Protein AF-A0A8J5JWJ9-F1 (afdb_monomer_lite)

Organism: Homarus americanus (NCBI:txid6706)

Foldseek 3Di:
DDDDDDDDDDDDDDDDDDDDDDDDDDDDDDDDLPLDAPPQWDWDFPLQADPQAGHPPSPSVPCPPPPDDPDPDPASDHPDPRTGIGGYPPPDPPPDDDDDDDDDDDDDPQDQDDDPQWDFDAQLQADLQEGNPPPPRSPDSVPRHPDWRWHHPDDPDPITTIHRYPQDDAAQDAPDQWDFDAQQQAACVQEGNPPSPHHHPPVPFGWHADPPDRVDIGTTGDYDPDDPADPPRDDDDDPVQADPVRDGPDPPDDPPPPDDDD

Structure (mmCIF, N/CA/C/O backbone):
data_AF-A0A8J5JWJ9-F1
#
_entry.id   AF-A0A8J5JWJ9-F1
#
loop_
_atom_site.group_PDB
_atom_site.id
_atom_site.type_symbol
_atom_site.label_atom_id
_atom_site.label_alt_id
_atom_site.label_comp_id
_atom_site.label_asym_id
_atom_site.label_entity_id
_atom_site.label_seq_id
_atom_site.pdbx_PDB_ins_code
_atom_site.Cartn_x
_atom_site.Cartn_y
_atom_site.Cartn_z
_atom_site.occupancy
_atom_site.B_iso_or_equiv
_atom_site.auth_seq_id
_atom_site.auth_comp_id
_atom_site.auth_asym_id
_atom_site.auth_atom_id
_atom_site.pdbx_PDB_model_num
ATOM 1 N N . MET A 1 1 ? -21.946 -25.937 54.616 1.00 41.59 1 MET A N 1
ATOM 2 C CA . MET A 1 1 ? -20.500 -25.675 54.784 1.00 41.59 1 MET A CA 1
ATOM 3 C C . MET A 1 1 ? -19.782 -26.190 53.543 1.00 41.59 1 MET A C 1
ATOM 5 O O . MET A 1 1 ? -19.658 -27.395 53.385 1.00 41.59 1 MET A O 1
ATOM 9 N N . ARG A 1 2 ? -19.442 -25.306 52.596 1.00 42.88 2 ARG A N 1
ATOM 10 C CA . ARG A 1 2 ? -18.738 -25.665 51.354 1.00 42.88 2 ARG A CA 1
ATOM 11 C C . ARG A 1 2 ? -17.281 -25.235 51.490 1.00 42.88 2 ARG A C 1
ATOM 13 O O . ARG A 1 2 ? -16.994 -24.050 51.601 1.00 42.88 2 ARG A O 1
ATOM 20 N N . THR A 1 3 ? -16.388 -26.212 51.526 1.00 51.50 3 THR A N 1
ATOM 21 C CA . THR A 1 3 ? -14.934 -26.045 51.578 1.00 51.50 3 THR A CA 1
ATOM 22 C C . THR A 1 3 ? -14.412 -25.610 50.210 1.00 51.50 3 THR A C 1
ATOM 24 O O . THR A 1 3 ? -14.377 -26.413 49.277 1.00 51.50 3 THR A O 1
ATOM 27 N N . GLY A 1 4 ? -14.032 -24.337 50.086 1.00 53.91 4 GLY A N 1
ATOM 28 C CA . GLY A 1 4 ? -13.324 -23.804 48.922 1.00 53.91 4 GLY A CA 1
ATOM 29 C C . GLY A 1 4 ? -11.848 -24.196 48.966 1.00 53.91 4 GLY A C 1
ATOM 30 O O . GLY A 1 4 ? -11.168 -23.953 49.961 1.00 53.91 4 GLY A O 1
ATOM 31 N N . LYS A 1 5 ? -11.358 -24.828 47.897 1.00 59.84 5 LYS A N 1
ATOM 32 C CA . LYS A 1 5 ? -9.937 -25.140 47.712 1.00 59.84 5 LYS A CA 1
ATOM 33 C C . LYS A 1 5 ? -9.238 -23.910 47.135 1.00 59.84 5 LYS A C 1
ATOM 35 O O . LYS A 1 5 ? -9.566 -23.481 46.033 1.00 59.84 5 LYS A O 1
ATOM 40 N N . VAL A 1 6 ? -8.293 -23.359 47.889 1.00 59.41 6 VAL A N 1
ATOM 41 C CA . VAL A 1 6 ? -7.411 -22.268 47.457 1.00 59.41 6 VAL A CA 1
ATOM 42 C C . VAL A 1 6 ? -6.265 -22.877 46.653 1.00 59.41 6 VAL A C 1
ATOM 44 O O . VAL A 1 6 ? -5.524 -23.716 47.163 1.00 59.41 6 VAL A O 1
ATOM 47 N N . LEU A 1 7 ? -6.151 -22.488 45.385 1.00 61.72 7 LEU A N 1
ATOM 48 C CA . LEU A 1 7 ? -5.085 -22.917 44.484 1.00 61.72 7 LEU A CA 1
ATOM 49 C C . LEU A 1 7 ? -3.960 -21.872 44.532 1.00 61.72 7 LEU A C 1
ATOM 51 O O . LEU A 1 7 ? -4.154 -20.735 44.110 1.00 61.72 7 LEU A O 1
ATOM 55 N N . TYR A 1 8 ? -2.798 -22.248 45.065 1.00 58.31 8 TYR A N 1
ATOM 56 C CA . TYR A 1 8 ? -1.596 -21.413 45.055 1.00 58.31 8 TYR A CA 1
ATOM 57 C C . TYR A 1 8 ? -0.843 -21.611 43.738 1.00 58.31 8 TYR A C 1
ATOM 59 O O . TYR A 1 8 ? -0.386 -22.714 43.441 1.00 58.31 8 TYR A O 1
ATOM 67 N N . ILE A 1 9 ? -0.697 -20.540 42.959 1.00 62.31 9 ILE A N 1
ATOM 68 C CA . ILE A 1 9 ? 0.144 -20.521 41.760 1.00 62.31 9 ILE A CA 1
ATOM 69 C C . ILE A 1 9 ? 1.514 -19.981 42.173 1.00 62.31 9 ILE A C 1
ATOM 71 O O . ILE A 1 9 ? 1.651 -18.815 42.537 1.00 62.31 9 ILE A O 1
ATOM 75 N N . VAL A 1 10 ? 2.526 -20.847 42.144 1.00 63.66 10 VAL A N 1
ATOM 76 C CA . VAL A 1 10 ? 3.925 -20.476 42.379 1.00 63.66 10 VAL A CA 1
ATOM 77 C C . VAL A 1 10 ? 4.490 -19.925 41.073 1.00 63.66 10 VAL A C 1
ATOM 79 O O . VAL A 1 10 ? 4.705 -20.667 40.117 1.00 63.66 10 VAL A O 1
ATOM 82 N N . ALA A 1 11 ? 4.706 -18.612 41.022 1.00 65.56 11 ALA A N 1
ATOM 83 C CA . ALA A 1 11 ? 5.384 -17.960 39.911 1.00 65.56 11 ALA A CA 1
ATOM 84 C C . ALA A 1 11 ? 6.896 -18.222 40.004 1.00 65.56 11 ALA A C 1
ATOM 86 O O . ALA A 1 11 ? 7.561 -17.774 40.939 1.00 65.56 11 ALA A O 1
ATOM 87 N N . VAL A 1 12 ? 7.438 -18.958 39.035 1.00 62.88 12 VAL A N 1
ATOM 88 C CA . VAL A 1 12 ? 8.881 -19.174 38.888 1.00 62.88 12 VAL A CA 1
ATOM 89 C C . VAL A 1 12 ? 9.461 -17.985 38.127 1.00 62.88 12 VAL A C 1
ATOM 91 O O . VAL A 1 12 ? 9.228 -17.826 36.931 1.00 62.88 12 VAL A O 1
ATOM 94 N N . ILE A 1 13 ? 10.205 -17.133 38.829 1.00 59.31 13 ILE A N 1
ATOM 95 C CA . ILE A 1 13 ? 10.925 -16.004 38.237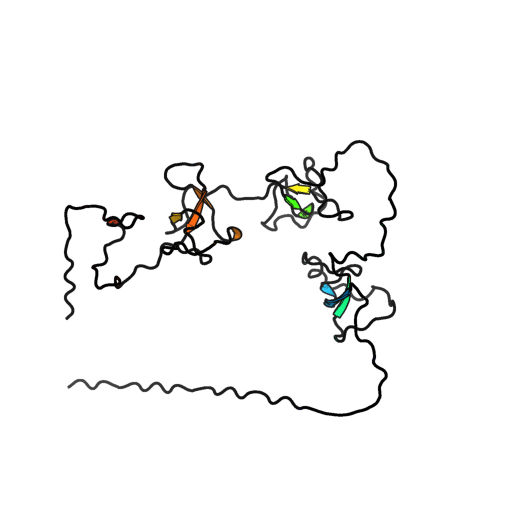 1.00 59.31 13 ILE A CA 1
ATOM 96 C C . ILE A 1 13 ? 12.266 -16.527 37.710 1.00 59.31 13 ILE A C 1
ATOM 98 O O . ILE A 1 13 ? 13.159 -16.864 38.486 1.00 59.31 13 ILE A O 1
ATOM 102 N N . ALA A 1 14 ? 12.407 -16.605 36.388 1.00 58.88 14 ALA A N 1
ATOM 103 C CA . ALA A 1 14 ? 13.680 -16.892 35.739 1.00 58.88 14 ALA A CA 1
ATOM 104 C C . ALA A 1 14 ? 14.550 -15.625 35.739 1.00 58.88 14 ALA A C 1
ATOM 106 O O . ALA A 1 14 ? 14.270 -14.662 35.027 1.00 58.88 14 ALA A O 1
ATOM 107 N N . VAL A 1 15 ? 15.603 -15.617 36.557 1.00 62.91 15 VAL A N 1
ATOM 108 C CA . VAL A 1 15 ? 16.593 -14.534 36.595 1.00 62.91 15 VAL A CA 1
ATOM 109 C C . VAL A 1 15 ? 17.630 -14.785 35.502 1.00 62.91 15 VAL A C 1
ATOM 111 O O . VAL A 1 15 ? 18.440 -15.705 35.597 1.00 62.91 15 VAL A O 1
ATOM 114 N N . VAL A 1 16 ? 17.603 -13.967 34.451 1.00 60.88 16 VAL A N 1
ATOM 115 C CA . VAL A 1 16 ? 18.627 -13.959 33.399 1.00 60.88 16 VAL A CA 1
ATOM 116 C C . VAL A 1 16 ? 19.833 -13.166 33.906 1.00 60.88 16 VAL A C 1
ATOM 118 O O . VAL A 1 16 ? 19.728 -11.967 34.157 1.00 60.88 16 VAL A O 1
ATOM 121 N N . MET A 1 17 ? 20.980 -13.828 34.076 1.00 53.12 17 MET A N 1
ATOM 122 C CA . MET A 1 17 ? 22.237 -13.158 34.424 1.00 53.12 17 MET A CA 1
ATOM 123 C C . MET A 1 17 ? 22.923 -12.579 33.171 1.00 53.12 17 MET A C 1
ATOM 125 O O . MET A 1 17 ? 22.993 -13.267 32.149 1.00 53.12 17 MET A O 1
ATOM 129 N N . PRO A 1 18 ? 23.473 -11.352 33.231 1.00 52.28 18 PRO A N 1
ATOM 130 C CA . PRO A 1 18 ? 24.231 -10.768 32.133 1.00 52.28 18 PRO A CA 1
ATOM 131 C C . PRO A 1 18 ? 25.620 -11.409 32.015 1.00 52.28 18 PRO A C 1
ATOM 133 O O . PRO A 1 18 ? 26.327 -11.636 32.998 1.00 52.28 18 PRO A O 1
ATOM 136 N N . ARG A 1 19 ? 26.010 -11.702 30.775 1.00 53.94 19 ARG A N 1
ATOM 137 C CA . ARG A 1 19 ? 27.286 -12.320 30.407 1.00 53.94 19 ARG A CA 1
ATOM 138 C C . ARG A 1 19 ? 28.399 -11.271 30.515 1.00 53.94 19 ARG A C 1
ATOM 140 O O . ARG A 1 19 ? 28.373 -10.275 29.799 1.00 53.94 19 ARG A O 1
ATOM 147 N N . ALA A 1 20 ? 29.354 -11.487 31.418 1.00 47.00 20 ALA A N 1
ATOM 148 C CA . ALA A 1 20 ? 30.519 -10.624 31.587 1.00 47.00 20 ALA A CA 1
ATOM 149 C C . ALA A 1 20 ? 31.465 -10.743 30.379 1.00 47.00 20 ALA A C 1
ATOM 151 O O . ALA A 1 20 ? 31.927 -11.835 30.043 1.00 47.00 20 ALA A O 1
ATOM 152 N N . SER A 1 21 ? 31.750 -9.612 29.734 1.00 50.81 21 SER A N 1
ATOM 153 C CA . SER A 1 21 ? 32.719 -9.508 28.642 1.00 50.81 21 SER A CA 1
ATOM 154 C C . SER A 1 21 ? 34.139 -9.483 29.202 1.00 50.81 21 SER A C 1
ATOM 156 O O . SER A 1 21 ? 34.508 -8.596 29.968 1.00 50.81 21 SER A O 1
ATOM 158 N N . HIS A 1 22 ? 34.936 -10.474 28.810 1.00 46.16 22 HIS A N 1
ATOM 159 C CA . HIS A 1 22 ? 36.338 -10.613 29.180 1.00 46.16 22 HIS A CA 1
ATOM 160 C C . HIS A 1 22 ? 37.184 -9.640 28.343 1.00 46.16 22 HIS A C 1
ATOM 162 O O . HIS A 1 22 ? 37.301 -9.794 27.129 1.00 46.16 22 HIS A O 1
ATOM 168 N N . GLN A 1 23 ? 37.773 -8.632 28.986 1.00 47.47 23 GLN A N 1
ATOM 169 C CA . GLN A 1 23 ? 38.763 -7.751 28.371 1.00 47.47 23 GLN A CA 1
ATOM 170 C C . GLN A 1 23 ? 40.128 -8.458 28.431 1.00 47.47 23 GLN A C 1
ATOM 172 O O . GLN A 1 23 ? 40.656 -8.693 29.516 1.00 47.47 23 GLN A O 1
ATOM 177 N N . GLN A 1 24 ? 40.692 -8.842 27.285 1.00 44.53 24 GLN A N 1
ATOM 178 C CA . GLN A 1 24 ? 42.087 -9.283 27.184 1.00 44.53 24 GLN A CA 1
ATOM 179 C C . GLN A 1 24 ? 42.902 -8.191 26.492 1.00 44.53 24 GLN A C 1
ATOM 181 O O . GLN A 1 24 ? 42.710 -7.896 25.316 1.00 44.53 24 GLN A O 1
ATOM 186 N N . GLN A 1 25 ? 43.805 -7.582 27.259 1.00 51.75 25 GLN A N 1
ATOM 187 C CA . GLN A 1 25 ? 44.879 -6.728 26.769 1.00 51.75 25 GLN A CA 1
ATOM 188 C C . GLN A 1 25 ? 46.082 -7.612 26.421 1.00 51.75 25 GLN A C 1
ATOM 190 O O . GLN A 1 25 ? 46.575 -8.356 27.266 1.00 51.75 25 GLN A O 1
ATOM 195 N N . GLY A 1 26 ? 46.559 -7.511 25.183 1.00 38.47 26 GLY A N 1
ATOM 196 C CA . GLY A 1 26 ? 47.799 -8.123 24.717 1.00 38.47 26 GLY A CA 1
ATOM 197 C C . GLY A 1 26 ? 48.383 -7.275 23.596 1.00 38.47 26 GLY A C 1
ATOM 198 O O . GLY A 1 26 ? 47.888 -7.301 22.474 1.00 38.47 26 GLY A O 1
ATOM 199 N N . ALA A 1 27 ? 49.402 -6.482 23.922 1.00 46.34 27 ALA A N 1
ATOM 200 C CA . ALA A 1 27 ? 50.142 -5.665 22.975 1.00 46.34 27 ALA A CA 1
ATOM 201 C C . ALA A 1 27 ? 51.192 -6.522 22.253 1.00 46.34 27 ALA A C 1
ATOM 203 O O . ALA A 1 27 ? 52.140 -7.000 22.873 1.00 46.34 27 ALA A O 1
ATOM 204 N N . VAL A 1 28 ? 51.039 -6.671 20.938 1.00 39.62 28 VAL A N 1
ATOM 205 C CA . VAL A 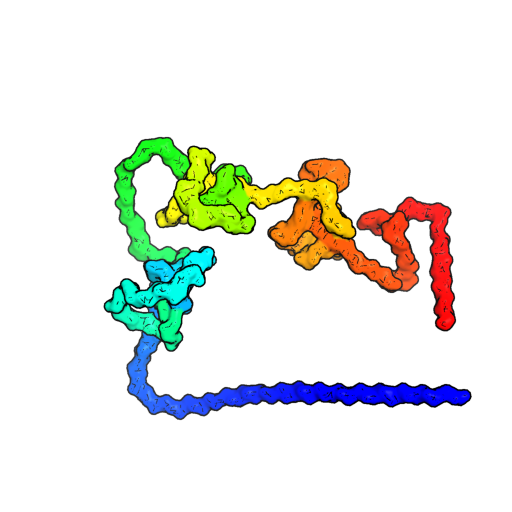1 28 ? 52.108 -7.064 20.014 1.00 39.62 28 VAL A CA 1
ATOM 206 C C . VAL A 1 28 ? 52.030 -6.103 18.834 1.00 39.62 28 VAL A C 1
ATOM 208 O O . VAL A 1 28 ? 50.974 -5.947 18.225 1.00 39.62 28 VAL A O 1
ATOM 211 N N . GLY A 1 29 ? 53.136 -5.412 18.556 1.00 49.06 29 GLY A N 1
ATOM 212 C CA . GLY A 1 29 ? 53.246 -4.464 17.454 1.00 49.06 29 GLY A CA 1
ATOM 213 C C . GLY A 1 29 ? 53.058 -5.162 16.111 1.00 49.06 29 GLY A C 1
ATOM 214 O O . GLY A 1 29 ? 53.958 -5.844 15.628 1.00 49.06 29 GLY A O 1
ATOM 215 N N . VAL A 1 30 ? 51.889 -4.958 15.512 1.00 38.44 30 VAL A N 1
ATOM 216 C CA . VAL A 1 30 ? 51.585 -5.256 14.114 1.00 38.44 30 VAL A CA 1
ATOM 217 C C . VAL A 1 30 ? 51.272 -3.911 13.466 1.00 38.44 30 VAL A C 1
ATOM 219 O O . VAL A 1 30 ? 50.463 -3.142 13.985 1.00 38.44 30 VAL A O 1
ATOM 222 N N . LEU A 1 31 ? 51.957 -3.598 12.365 1.00 43.91 31 LEU A N 1
ATOM 223 C CA . LEU A 1 31 ? 51.621 -2.473 11.488 1.00 43.91 31 LEU A CA 1
ATOM 224 C C . LEU A 1 31 ? 50.103 -2.474 11.226 1.00 43.91 31 LEU A C 1
ATOM 226 O O . LEU A 1 31 ? 49.564 -3.553 10.974 1.00 43.91 31 LEU A O 1
ATOM 230 N N . PRO A 1 32 ? 49.393 -1.330 11.289 1.00 43.66 32 PRO A N 1
ATOM 231 C CA . PRO A 1 32 ? 47.946 -1.324 11.128 1.00 43.66 32 PRO A CA 1
ATOM 232 C C . PRO A 1 32 ? 47.596 -1.835 9.729 1.00 43.66 32 PRO A C 1
ATOM 234 O O . PRO A 1 32 ? 47.763 -1.131 8.734 1.00 43.66 32 PRO A O 1
ATOM 237 N N . ALA A 1 33 ? 47.111 -3.074 9.653 1.00 46.12 33 ALA A N 1
ATOM 238 C CA . ALA A 1 33 ? 46.380 -3.549 8.497 1.00 46.12 33 ALA A CA 1
ATOM 239 C C . ALA A 1 33 ? 45.143 -2.652 8.394 1.00 46.12 33 ALA A C 1
ATOM 241 O O . ALA A 1 33 ? 44.234 -2.748 9.222 1.00 46.12 33 ALA A O 1
ATOM 242 N N . GLN A 1 34 ? 45.151 -1.723 7.437 1.00 50.81 34 GLN A N 1
ATOM 243 C CA . GLN A 1 34 ? 43.979 -0.926 7.097 1.00 50.81 34 GLN A CA 1
ATOM 244 C C . GLN A 1 34 ? 42.901 -1.893 6.601 1.00 50.81 34 GLN A C 1
ATOM 246 O O . GLN A 1 34 ? 42.866 -2.287 5.440 1.00 50.81 34 GLN A O 1
ATOM 251 N N . SER A 1 35 ? 42.072 -2.344 7.536 1.00 55.78 35 SER A N 1
ATOM 252 C CA . SER A 1 35 ? 40.898 -3.169 7.301 1.00 55.78 35 SER A CA 1
ATOM 253 C C . SER A 1 35 ? 39.768 -2.231 6.918 1.00 55.78 35 SER A C 1
ATOM 255 O O . SER A 1 35 ? 39.015 -1.733 7.747 1.00 55.78 35 SER A O 1
ATOM 257 N N . GLY A 1 36 ? 39.714 -1.909 5.637 1.00 76.50 36 GLY A N 1
ATOM 258 C CA . GLY A 1 36 ? 38.692 -1.045 5.087 1.00 76.50 36 GLY A CA 1
ATOM 259 C C . GLY A 1 36 ? 38.588 -1.283 3.598 1.00 76.50 36 GLY A C 1
ATOM 260 O O . GLY A 1 36 ? 39.592 -1.506 2.917 1.00 76.50 36 GLY A O 1
ATOM 261 N N . CYS A 1 37 ? 37.363 -1.247 3.095 1.00 84.69 37 CYS A N 1
ATOM 262 C CA . CYS A 1 37 ? 37.167 -1.137 1.666 1.00 84.69 37 CYS A CA 1
ATOM 263 C C . CYS A 1 37 ? 37.710 0.212 1.161 1.00 84.69 37 CYS A C 1
ATOM 265 O O . CYS A 1 37 ? 37.797 1.170 1.937 1.00 84.69 37 CYS A O 1
ATOM 267 N N . PRO A 1 38 ? 38.080 0.310 -0.129 1.00 83.56 38 PRO A N 1
ATOM 268 C CA . PRO A 1 38 ? 38.380 1.591 -0.761 1.00 83.56 38 PRO A CA 1
ATOM 269 C C . PRO A 1 38 ? 37.244 2.602 -0.561 1.00 83.56 38 PRO A C 1
ATOM 271 O O . PRO A 1 38 ? 36.103 2.223 -0.294 1.00 83.56 38 PRO A O 1
ATOM 274 N N . GLN A 1 39 ? 37.529 3.894 -0.751 1.00 79.81 39 GLN A N 1
ATOM 275 C CA . GLN A 1 39 ? 36.465 4.902 -0.770 1.00 79.81 39 GLN A CA 1
ATOM 276 C C . GLN A 1 39 ? 35.359 4.488 -1.762 1.00 79.81 39 GLN A C 1
ATOM 278 O O . GLN A 1 39 ? 35.640 3.909 -2.816 1.00 79.81 39 GLN A O 1
ATOM 283 N N . HIS A 1 40 ? 34.102 4.743 -1.387 1.00 84.12 40 HIS A N 1
ATOM 284 C CA . HIS A 1 40 ? 32.891 4.370 -2.141 1.00 84.12 40 HIS A CA 1
ATOM 285 C C . HIS A 1 40 ? 32.572 2.867 -2.206 1.00 84.12 40 HIS A C 1
ATOM 287 O O . HIS A 1 40 ? 31.743 2.440 -3.010 1.00 84.12 40 HIS A O 1
ATOM 293 N N . HIS A 1 41 ? 33.204 2.062 -1.350 1.00 89.81 41 HIS A N 1
ATOM 294 C CA . HIS A 1 41 ? 32.915 0.641 -1.214 1.00 89.81 41 HIS A CA 1
ATOM 295 C C . HIS A 1 41 ? 32.543 0.299 0.227 1.00 89.81 41 HIS A C 1
ATOM 297 O O . HIS A 1 41 ? 33.098 0.855 1.173 1.00 89.81 41 HIS A O 1
ATOM 303 N N . GLU A 1 42 ? 31.635 -0.656 0.387 1.00 90.69 42 GLU A N 1
ATOM 304 C CA . GLU A 1 42 ? 31.217 -1.184 1.682 1.00 90.69 42 GLU A CA 1
ATOM 305 C C . GLU A 1 42 ? 31.409 -2.704 1.729 1.00 90.69 42 GLU A C 1
ATOM 307 O O . GLU A 1 42 ? 31.348 -3.388 0.705 1.00 90.69 42 GLU A O 1
ATOM 312 N N . CYS A 1 43 ? 31.665 -3.228 2.928 1.00 92.06 43 CYS A N 1
ATOM 313 C CA . CYS A 1 43 ? 31.692 -4.661 3.190 1.00 92.06 43 CYS A CA 1
ATOM 314 C C . CYS A 1 43 ? 30.268 -5.209 3.282 1.00 92.06 43 CYS A C 1
ATOM 316 O O . CYS A 1 43 ? 29.641 -5.126 4.337 1.00 92.06 43 CYS A O 1
ATOM 318 N N . VAL A 1 44 ? 29.792 -5.826 2.205 1.00 90.50 44 VAL A N 1
ATOM 319 C CA . VAL A 1 44 ? 28.486 -6.499 2.158 1.00 90.50 44 VAL A CA 1
ATOM 320 C C . VAL A 1 44 ? 28.666 -8.008 2.046 1.00 90.50 44 VAL A C 1
ATOM 322 O O . VAL A 1 44 ? 29.722 -8.482 1.619 1.00 90.50 44 VAL A O 1
ATOM 325 N N . ASP A 1 45 ? 27.645 -8.780 2.415 1.00 89.12 45 ASP A N 1
ATOM 326 C CA . ASP A 1 45 ? 27.611 -10.216 2.142 1.00 89.12 45 ASP A CA 1
ATOM 327 C C . ASP A 1 45 ? 27.861 -10.497 0.659 1.00 89.12 45 ASP A C 1
ATOM 329 O O . ASP A 1 45 ? 27.350 -9.795 -0.215 1.00 89.12 45 ASP A O 1
ATOM 333 N N . ARG A 1 46 ? 28.615 -11.559 0.354 1.00 84.06 46 ARG A N 1
ATOM 334 C CA . ARG A 1 46 ? 28.944 -11.937 -1.032 1.00 84.06 46 ARG A CA 1
ATOM 335 C C . ARG A 1 46 ? 27.710 -12.035 -1.942 1.00 84.06 46 ARG A C 1
ATOM 337 O O . ARG A 1 46 ? 27.798 -11.672 -3.108 1.00 84.06 46 ARG A O 1
ATOM 344 N N . ASN A 1 47 ? 26.569 -12.464 -1.407 1.00 83.06 47 ASN A N 1
ATOM 345 C CA . ASN A 1 47 ? 25.313 -12.605 -2.155 1.00 83.06 47 ASN A CA 1
ATOM 346 C C . ASN A 1 47 ? 24.630 -11.262 -2.469 1.00 83.06 47 ASN A C 1
ATOM 348 O O . ASN A 1 47 ? 23.704 -11.221 -3.270 1.00 83.06 47 ASN A O 1
ATOM 352 N N . LEU A 1 48 ? 25.071 -10.169 -1.845 1.00 87.00 48 LEU A N 1
ATOM 353 C CA . LEU A 1 48 ? 24.592 -8.808 -2.089 1.00 87.00 48 LEU A CA 1
ATOM 354 C C . LEU A 1 48 ? 25.525 -8.028 -3.023 1.00 87.00 48 LEU A C 1
ATOM 356 O O . LEU A 1 48 ? 25.295 -6.847 -3.268 1.00 87.00 48 LEU A O 1
ATOM 360 N N . CYS A 1 49 ? 26.578 -8.667 -3.542 1.00 88.44 49 CYS A N 1
ATOM 361 C CA . CYS A 1 49 ? 27.568 -8.044 -4.408 1.00 88.44 49 CYS A CA 1
ATOM 362 C C . CYS A 1 49 ? 27.658 -8.768 -5.754 1.00 88.44 49 CYS A C 1
ATOM 364 O O . CYS A 1 49 ? 28.273 -9.831 -5.860 1.00 88.44 49 CYS A O 1
ATOM 366 N N . LEU A 1 50 ? 27.090 -8.172 -6.803 1.00 84.00 50 LEU A N 1
ATOM 367 C CA . LEU A 1 50 ? 27.128 -8.721 -8.158 1.00 84.00 50 LEU A CA 1
ATOM 368 C C . LEU A 1 50 ? 27.992 -7.829 -9.052 1.00 84.00 50 LEU A C 1
ATOM 370 O O . LEU A 1 50 ? 27.763 -6.627 -9.160 1.00 84.00 50 LEU A O 1
ATOM 374 N N . ASN A 1 51 ? 29.016 -8.411 -9.685 1.00 82.81 51 ASN A N 1
ATOM 375 C CA . ASN A 1 51 ? 29.982 -7.685 -10.525 1.00 82.81 51 ASN A CA 1
ATOM 376 C C . ASN A 1 51 ? 30.637 -6.477 -9.823 1.00 82.81 51 ASN A C 1
ATOM 378 O O . ASN A 1 51 ? 30.911 -5.455 -10.451 1.00 82.81 51 ASN A O 1
ATOM 382 N N . GLY A 1 52 ? 30.872 -6.586 -8.511 1.00 84.12 52 GLY A N 1
ATOM 383 C CA . GLY A 1 52 ? 31.491 -5.527 -7.712 1.00 84.12 52 GLY A CA 1
ATOM 384 C C . GLY A 1 52 ? 30.556 -4.377 -7.324 1.00 84.12 52 GLY A C 1
ATOM 385 O O . GLY A 1 52 ? 31.042 -3.401 -6.762 1.00 84.12 52 GLY A O 1
ATOM 386 N N . LYS A 1 53 ? 29.241 -4.473 -7.577 1.00 87.50 53 LYS A N 1
ATOM 387 C CA . LYS A 1 53 ? 28.233 -3.487 -7.146 1.00 87.50 53 LYS A CA 1
ATOM 388 C C . LYS A 1 53 ? 27.214 -4.086 -6.181 1.00 87.50 53 LYS A C 1
ATOM 390 O O . LYS A 1 53 ? 26.803 -5.236 -6.356 1.00 87.50 53 LYS A O 1
ATOM 395 N N . VAL A 1 54 ? 26.818 -3.300 -5.176 1.00 85.94 54 VAL A N 1
ATOM 396 C CA . VAL A 1 54 ? 25.768 -3.707 -4.236 1.00 85.94 54 VAL A CA 1
ATOM 397 C C . VAL A 1 54 ? 24.446 -3.789 -4.990 1.00 85.94 54 VAL A C 1
ATOM 399 O O . VAL A 1 54 ? 24.056 -2.839 -5.668 1.00 85.94 54 VAL A O 1
ATOM 402 N N . ILE A 1 55 ? 23.768 -4.924 -4.869 1.00 84.50 55 ILE A N 1
ATOM 403 C CA . ILE A 1 55 ? 22.425 -5.143 -5.403 1.00 84.50 55 ILE A CA 1
ATOM 404 C C . ILE A 1 55 ? 21.404 -5.060 -4.264 1.00 84.50 55 ILE A C 1
ATOM 406 O O . ILE A 1 55 ? 21.556 -5.698 -3.225 1.00 84.50 55 ILE A O 1
ATOM 410 N N . THR A 1 56 ? 20.361 -4.256 -4.453 1.00 77.94 56 THR A N 1
ATOM 411 C CA . THR A 1 56 ? 19.279 -4.041 -3.471 1.00 77.94 56 THR A CA 1
ATOM 412 C C . THR A 1 56 ? 17.954 -4.671 -3.900 1.00 77.94 56 THR A C 1
ATOM 414 O O . THR A 1 56 ? 17.002 -4.694 -3.128 1.00 77.94 56 THR A O 1
ATOM 417 N N . ASP A 1 57 ? 17.899 -5.223 -5.112 1.00 71.81 57 ASP A N 1
ATOM 418 C CA . ASP A 1 57 ? 16.713 -5.827 -5.728 1.00 71.81 57 ASP A CA 1
ATOM 419 C C . ASP A 1 57 ? 16.505 -7.307 -5.348 1.00 71.81 57 ASP A C 1
ATOM 421 O O . ASP A 1 57 ? 15.563 -7.946 -5.810 1.00 71.81 57 ASP A O 1
ATOM 425 N N . GLY A 1 58 ? 17.391 -7.873 -4.518 1.00 66.94 58 GLY A N 1
ATOM 426 C CA . GLY A 1 58 ? 17.327 -9.269 -4.075 1.00 66.94 58 GLY A CA 1
ATOM 427 C C . GLY A 1 58 ? 17.760 -10.300 -5.125 1.00 66.94 58 GLY A C 1
ATOM 428 O O . GLY A 1 58 ? 17.711 -11.500 -4.849 1.00 66.94 58 GLY A O 1
ATOM 429 N N . SER A 1 59 ? 18.237 -9.871 -6.298 1.00 68.88 59 SER A N 1
ATOM 430 C CA . SER A 1 59 ? 18.606 -10.757 -7.415 1.00 68.88 59 SER A CA 1
ATOM 431 C C . SER A 1 59 ? 19.736 -11.752 -7.095 1.00 68.88 59 SER A C 1
ATOM 433 O O . SER A 1 59 ? 19.806 -12.823 -7.696 1.00 68.88 59 SER A O 1
ATOM 435 N N . GLY A 1 60 ? 20.593 -11.457 -6.114 1.00 62.56 60 GLY A N 1
ATOM 436 C CA . GLY A 1 60 ? 21.728 -12.305 -5.720 1.00 62.56 60 GLY A CA 1
ATOM 437 C C . GLY A 1 60 ? 21.437 -13.340 -4.636 1.00 62.56 60 GLY A C 1
ATOM 438 O O . GLY A 1 60 ? 22.310 -14.142 -4.313 1.00 62.56 60 GLY A O 1
ATOM 439 N N . LEU A 1 61 ? 20.213 -13.387 -4.096 1.00 62.47 61 LEU A N 1
ATOM 440 C CA . LEU A 1 61 ? 19.807 -14.419 -3.131 1.00 62.47 61 LEU A CA 1
ATOM 441 C C . LEU A 1 61 ? 19.488 -15.775 -3.789 1.00 62.47 61 LEU A C 1
ATOM 443 O O . LEU A 1 61 ? 19.313 -16.768 -3.084 1.00 62.47 61 LEU A O 1
ATOM 447 N N . LEU A 1 62 ? 19.408 -15.837 -5.124 1.00 51.75 62 LEU A N 1
ATOM 448 C CA . LEU A 1 62 ? 18.847 -16.986 -5.846 1.00 51.75 62 LEU A CA 1
ATOM 449 C C . LEU A 1 62 ? 19.871 -18.002 -6.377 1.00 51.75 62 LEU A C 1
ATOM 451 O O . LEU A 1 62 ? 19.455 -19.058 -6.854 1.00 51.75 62 LEU A O 1
ATOM 455 N N . ASP A 1 63 ? 21.182 -17.759 -6.261 1.00 49.41 63 ASP A N 1
ATOM 456 C CA . ASP A 1 63 ? 22.185 -18.724 -6.737 1.00 49.41 63 ASP A CA 1
ATOM 457 C C . ASP A 1 63 ? 23.323 -18.995 -5.740 1.00 49.41 63 ASP A C 1
ATOM 459 O O . ASP A 1 63 ? 24.466 -18.567 -5.887 1.00 49.41 63 ASP A O 1
ATOM 463 N N . VAL A 1 64 ? 23.007 -19.797 -4.719 1.00 51.84 64 VAL A N 1
ATOM 464 C CA . VAL A 1 64 ? 23.969 -20.315 -3.723 1.00 51.84 64 VAL A CA 1
ATOM 465 C C . VAL A 1 64 ? 24.946 -21.346 -4.331 1.00 51.84 64 VAL A C 1
ATOM 467 O O . VAL A 1 64 ? 25.806 -21.876 -3.630 1.00 51.84 64 VAL A O 1
ATOM 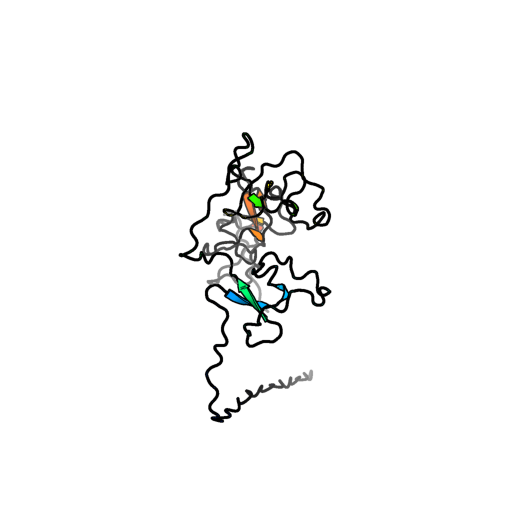470 N N . ARG A 1 65 ? 24.823 -21.672 -5.629 1.00 52.28 65 ARG A N 1
ATOM 471 C CA . ARG A 1 65 ? 25.651 -22.675 -6.322 1.00 52.28 65 ARG A CA 1
ATOM 472 C C . ARG A 1 65 ? 26.753 -22.074 -7.184 1.00 52.28 65 ARG A C 1
ATOM 474 O O . ARG A 1 65 ? 27.478 -22.840 -7.815 1.00 52.28 65 ARG A O 1
ATOM 481 N N . ILE A 1 66 ? 26.948 -20.753 -7.178 1.00 53.00 66 ILE A N 1
ATOM 482 C CA . ILE A 1 66 ? 28.128 -20.139 -7.798 1.00 53.00 66 ILE A CA 1
ATOM 483 C C . ILE A 1 66 ? 29.353 -20.416 -6.912 1.00 53.00 66 ILE A C 1
ATOM 485 O 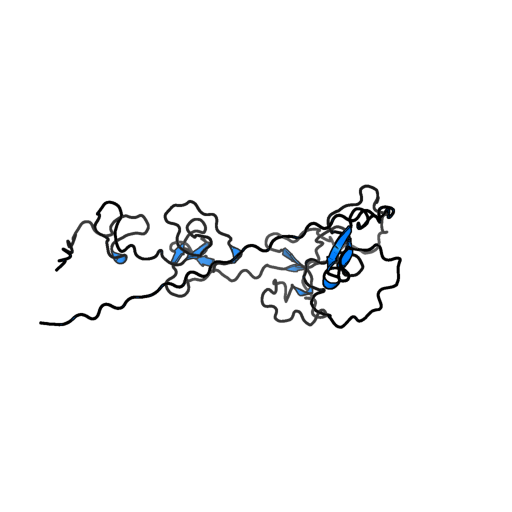O . ILE A 1 66 ? 29.884 -19.559 -6.203 1.00 53.00 66 ILE A O 1
ATOM 489 N N . THR A 1 67 ? 29.819 -21.662 -6.946 1.00 43.19 67 THR A N 1
ATOM 490 C CA . THR A 1 67 ? 31.161 -22.035 -6.529 1.00 43.19 67 THR A CA 1
ATOM 491 C C . THR A 1 67 ? 32.152 -21.377 -7.482 1.00 43.19 67 THR A C 1
ATOM 493 O O . THR A 1 67 ? 32.373 -21.826 -8.599 1.00 43.19 67 THR A O 1
ATOM 496 N N . SER A 1 68 ? 32.770 -20.302 -6.994 1.00 49.34 68 SER A N 1
ATOM 497 C CA . SER A 1 68 ? 34.156 -19.929 -7.283 1.00 49.34 68 SER A CA 1
ATOM 498 C C . SER A 1 68 ? 34.563 -19.878 -8.758 1.00 49.34 68 SER A C 1
ATOM 500 O O . SER A 1 68 ? 35.206 -20.791 -9.266 1.00 49.34 68 SER A O 1
ATOM 502 N N . SER A 1 69 ? 34.311 -18.749 -9.423 1.00 42.12 69 SER A N 1
ATOM 503 C CA . SER A 1 69 ? 35.130 -18.299 -10.567 1.00 42.12 69 SER A CA 1
ATOM 504 C C . SER A 1 69 ? 35.194 -16.771 -10.703 1.00 42.12 69 SER A C 1
ATOM 506 O O . SER A 1 69 ? 35.472 -16.254 -11.780 1.00 42.12 69 SER A O 1
ATOM 508 N N . VAL A 1 70 ? 34.974 -16.017 -9.618 1.00 47.97 70 VAL A N 1
ATOM 509 C CA . VAL A 1 70 ? 35.321 -14.589 -9.608 1.00 47.97 70 VAL A CA 1
ATOM 510 C C . VAL A 1 70 ? 36.780 -14.475 -9.182 1.00 47.97 70 VAL A C 1
ATOM 512 O O . VAL A 1 70 ? 37.137 -14.733 -8.035 1.00 47.97 70 VAL A O 1
ATOM 515 N N . LEU A 1 71 ? 37.590 -14.197 -10.200 1.00 44.91 71 LEU A N 1
ATOM 516 C CA . LEU A 1 71 ? 39.006 -13.853 -10.232 1.00 44.91 71 LEU A CA 1
ATOM 517 C C . LEU A 1 71 ? 39.626 -13.438 -8.890 1.00 44.91 71 LEU A C 1
ATOM 519 O O . LEU A 1 71 ? 39.178 -12.504 -8.228 1.00 44.91 71 LEU A O 1
ATOM 523 N N . LEU A 1 72 ? 40.745 -14.101 -8.586 1.00 42.59 72 LEU A N 1
ATOM 524 C CA . LEU A 1 72 ? 41.777 -13.743 -7.612 1.00 42.59 72 LEU A CA 1
ATOM 525 C C . LEU A 1 72 ? 42.421 -12.382 -7.960 1.00 42.59 72 LEU A C 1
ATOM 527 O O . LEU A 1 72 ? 43.596 -12.306 -8.308 1.00 42.59 72 LEU A O 1
ATOM 531 N N . GLY A 1 73 ? 41.645 -11.303 -7.898 1.00 42.28 73 GLY A N 1
ATOM 532 C CA . GLY A 1 73 ? 42.156 -9.943 -7.781 1.00 42.28 73 GLY A CA 1
ATOM 533 C C . GLY A 1 73 ? 42.399 -9.658 -6.304 1.00 42.28 73 GLY A C 1
ATOM 534 O O . GLY A 1 73 ? 41.492 -9.843 -5.499 1.00 42.28 73 GLY A O 1
ATOM 535 N N . THR A 1 74 ? 43.635 -9.292 -5.963 1.00 42.84 74 THR A N 1
ATOM 536 C CA . THR A 1 74 ? 44.138 -8.909 -4.630 1.00 42.84 74 THR A CA 1
ATOM 537 C C . THR A 1 74 ? 43.040 -8.532 -3.635 1.00 42.84 74 THR A C 1
ATOM 539 O O . THR A 1 74 ? 42.455 -7.453 -3.712 1.00 42.84 74 THR A O 1
ATOM 542 N N . VAL A 1 75 ? 42.758 -9.455 -2.716 1.00 50.50 75 VAL A N 1
ATOM 543 C CA . VAL A 1 75 ? 41.710 -9.329 -1.706 1.00 50.50 75 VAL A CA 1
ATOM 544 C C . VAL A 1 75 ? 42.055 -8.146 -0.804 1.00 50.50 75 VAL A C 1
ATOM 546 O O . VAL A 1 75 ? 43.042 -8.175 -0.077 1.00 50.50 75 VAL A O 1
ATOM 549 N N . GLN A 1 76 ? 41.254 -7.089 -0.864 1.00 57.12 76 GLN A N 1
ATOM 550 C CA . GLN A 1 76 ? 41.152 -6.112 0.213 1.00 57.12 76 GLN A CA 1
ATOM 551 C C . GLN A 1 76 ? 40.147 -6.689 1.209 1.00 57.12 76 GLN A C 1
ATOM 553 O O . GLN A 1 76 ? 39.001 -6.971 0.859 1.00 57.12 76 GLN A O 1
ATOM 558 N N . HIS A 1 77 ? 40.627 -7.001 2.412 1.00 68.19 77 HIS A N 1
ATOM 559 C CA . HIS A 1 77 ? 39.907 -7.855 3.350 1.00 68.19 77 HIS A CA 1
ATOM 560 C C . HIS A 1 77 ? 38.872 -7.052 4.144 1.00 68.19 77 HIS A C 1
ATOM 562 O O . HIS A 1 77 ? 39.222 -6.202 4.964 1.00 68.19 77 HIS A O 1
ATOM 568 N N . CYS A 1 78 ? 37.598 -7.397 3.957 1.00 79.81 78 CYS A N 1
ATOM 569 C CA . CYS A 1 78 ? 36.603 -7.242 5.009 1.00 79.81 78 CYS A CA 1
ATOM 570 C C . CYS A 1 78 ? 36.999 -8.110 6.212 1.00 79.81 78 CYS A C 1
ATOM 572 O O . CYS A 1 78 ? 37.584 -9.181 6.038 1.00 79.81 78 CYS A O 1
ATOM 574 N N . LEU A 1 79 ? 36.681 -7.663 7.431 1.00 82.69 79 LEU A N 1
ATOM 575 C CA . LEU A 1 79 ? 36.998 -8.411 8.659 1.00 82.69 79 LEU A CA 1
ATOM 576 C C . LEU A 1 79 ? 36.364 -9.814 8.672 1.00 82.69 79 LEU A C 1
ATOM 578 O O . LEU A 1 79 ? 36.900 -10.736 9.281 1.00 82.69 79 LEU A O 1
ATOM 582 N N . GLU A 1 80 ? 35.221 -9.963 8.003 1.00 79.06 80 GLU A N 1
ATOM 583 C CA . GLU A 1 80 ? 34.429 -11.188 7.971 1.00 79.06 80 GLU A CA 1
ATOM 584 C C . GLU A 1 80 ? 34.648 -11.963 6.656 1.00 79.06 80 GLU A C 1
ATOM 586 O O . GLU A 1 80 ? 34.562 -11.375 5.576 1.00 79.06 80 GLU A O 1
ATOM 591 N N . PRO A 1 81 ? 34.870 -13.292 6.705 1.00 77.69 81 PRO A N 1
ATOM 592 C CA . PRO A 1 81 ? 35.270 -14.100 5.543 1.00 77.69 81 PRO A CA 1
ATOM 593 C C . PRO A 1 81 ? 34.182 -14.274 4.471 1.00 77.69 81 PRO A C 1
ATOM 595 O O . PRO A 1 81 ? 34.468 -14.747 3.374 1.00 77.69 81 PRO A O 1
ATOM 598 N N . HIS A 1 82 ? 32.935 -13.920 4.781 1.00 82.12 82 HIS A N 1
ATOM 599 C CA . HIS A 1 82 ? 31.794 -13.976 3.862 1.00 82.12 82 HIS A CA 1
ATOM 600 C C . HIS A 1 82 ? 31.433 -12.602 3.275 1.00 82.12 82 HIS A C 1
ATOM 602 O O . HIS A 1 82 ? 30.550 -12.516 2.419 1.00 82.12 82 HIS A O 1
ATOM 608 N N . LYS A 1 83 ? 32.132 -11.542 3.699 1.00 86.81 83 LYS A N 1
ATOM 609 C CA . LYS A 1 83 ? 31.932 -10.189 3.192 1.00 86.81 83 LYS A CA 1
ATOM 610 C C . LYS A 1 83 ? 32.940 -9.857 2.103 1.00 86.81 83 LYS A C 1
ATOM 612 O O . LYS A 1 83 ? 34.087 -10.301 2.127 1.00 86.81 83 LYS A O 1
ATOM 617 N N . VAL A 1 84 ? 32.495 -9.066 1.139 1.00 89.25 84 VAL A N 1
ATOM 618 C CA . VAL A 1 84 ? 33.305 -8.568 0.027 1.00 89.25 84 VAL A CA 1
ATOM 619 C C . VAL A 1 84 ? 33.111 -7.062 -0.095 1.00 89.25 84 VAL A C 1
ATOM 621 O O . VAL A 1 84 ? 32.025 -6.547 0.169 1.00 89.25 84 VAL A O 1
ATOM 624 N N . CYS A 1 85 ? 34.165 -6.351 -0.490 1.00 91.81 85 CYS A N 1
ATOM 625 C CA . CYS A 1 85 ? 34.067 -4.928 -0.782 1.00 91.81 85 CYS A CA 1
ATOM 626 C C . CYS A 1 85 ? 33.296 -4.714 -2.077 1.00 91.81 85 CYS A C 1
ATOM 628 O O . CYS A 1 85 ? 33.675 -5.244 -3.122 1.00 91.81 85 CYS A O 1
ATOM 630 N N . CYS A 1 86 ? 32.239 -3.919 -2.006 1.00 91.38 86 CYS A N 1
ATOM 631 C CA . CYS A 1 86 ? 31.330 -3.713 -3.116 1.00 91.38 86 CYS A CA 1
ATOM 632 C C . CYS A 1 86 ? 30.981 -2.232 -3.257 1.00 91.38 86 CYS A C 1
ATOM 634 O O . CYS A 1 86 ? 30.807 -1.549 -2.251 1.00 91.38 86 CYS A O 1
ATOM 636 N N . SER A 1 87 ? 30.913 -1.717 -4.487 1.00 89.69 87 SER A N 1
ATOM 637 C CA . SER A 1 87 ? 30.616 -0.304 -4.733 1.00 89.69 87 SER A CA 1
ATOM 638 C C . SER A 1 87 ? 29.179 0.021 -4.325 1.00 89.69 87 SER A C 1
ATOM 640 O O . SER A 1 87 ? 28.246 -0.665 -4.757 1.00 89.69 87 SER A O 1
ATOM 642 N N . VAL A 1 88 ? 28.999 1.082 -3.536 1.00 86.62 88 VAL A N 1
ATOM 643 C CA . VAL A 1 88 ? 27.676 1.516 -3.065 1.00 86.62 88 VAL A CA 1
ATOM 644 C C . VAL A 1 88 ? 27.003 2.383 -4.145 1.00 86.62 88 VAL A C 1
ATOM 646 O O . VAL A 1 88 ? 27.581 3.405 -4.543 1.00 86.62 88 VAL A O 1
ATOM 649 N N . PRO A 1 89 ? 25.808 2.013 -4.649 1.00 75.38 89 PRO A N 1
ATOM 650 C CA . PRO A 1 89 ? 25.073 2.827 -5.616 1.00 75.38 89 PRO A CA 1
ATOM 651 C C . PRO A 1 89 ? 24.731 4.207 -5.027 1.00 75.38 89 PRO A C 1
ATOM 653 O O . PRO A 1 89 ? 24.432 4.333 -3.844 1.00 75.38 89 PRO A O 1
ATOM 656 N N . GLY A 1 90 ? 24.825 5.258 -5.846 1.00 66.88 90 GLY A N 1
ATOM 657 C CA . GLY A 1 90 ? 24.551 6.644 -5.435 1.00 66.88 90 GLY A CA 1
ATOM 658 C C . GLY A 1 90 ? 25.761 7.429 -4.914 1.00 66.88 90 GLY A C 1
ATOM 659 O O . GLY A 1 90 ? 25.680 8.647 -4.770 1.00 66.88 90 GLY A O 1
ATOM 660 N N . THR A 1 91 ? 26.914 6.786 -4.704 1.00 52.69 91 THR A N 1
ATOM 661 C CA . THR A 1 91 ? 28.164 7.519 -4.456 1.00 52.69 91 THR A CA 1
ATOM 662 C C . THR A 1 91 ? 28.841 7.877 -5.778 1.00 52.69 91 THR A C 1
ATOM 664 O O . THR A 1 91 ? 29.574 7.095 -6.376 1.00 52.69 91 THR A O 1
ATOM 667 N N . VAL A 1 92 ? 28.529 9.066 -6.289 1.00 49.31 92 VAL A N 1
ATOM 668 C CA . VAL A 1 92 ? 29.187 9.611 -7.479 1.00 49.31 92 VAL A CA 1
ATOM 669 C C . VAL A 1 92 ? 30.640 9.920 -7.115 1.00 49.31 92 VAL A C 1
ATOM 671 O O . VAL A 1 92 ? 30.883 10.740 -6.234 1.00 49.31 92 VAL A O 1
ATOM 674 N N . ASP A 1 93 ? 31.601 9.264 -7.770 1.00 49.28 93 ASP A N 1
ATOM 675 C CA . ASP A 1 93 ? 33.014 9.652 -7.700 1.00 49.28 93 ASP A CA 1
ATOM 676 C C . ASP A 1 93 ? 33.144 11.070 -8.286 1.00 49.28 93 ASP A C 1
ATOM 678 O O . ASP A 1 93 ? 32.928 11.243 -9.493 1.00 49.28 93 ASP A O 1
ATOM 682 N N . PRO A 1 94 ? 33.483 12.093 -7.478 1.00 50.19 94 PRO A N 1
ATOM 683 C CA . PRO A 1 94 ? 33.544 13.475 -7.946 1.00 50.19 94 PRO A CA 1
ATOM 684 C C . PRO A 1 94 ? 34.636 13.707 -9.005 1.00 50.19 94 PRO A C 1
ATOM 686 O O . PRO A 1 94 ? 34.656 14.769 -9.622 1.00 50.19 94 PRO A O 1
ATOM 689 N N . ASN A 1 95 ? 35.524 12.735 -9.251 1.00 45.41 95 ASN A N 1
ATOM 690 C CA . ASN A 1 95 ? 36.602 12.839 -10.234 1.00 45.41 95 ASN A CA 1
ATOM 691 C C . ASN A 1 95 ? 36.335 12.101 -11.557 1.00 45.41 95 ASN A C 1
ATOM 693 O O . ASN A 1 95 ? 37.119 12.249 -12.501 1.00 45.41 95 ASN A O 1
ATOM 697 N N . ARG A 1 96 ? 35.236 11.344 -11.693 1.00 41.75 96 ARG A N 1
ATOM 698 C CA . ARG A 1 96 ? 34.871 10.718 -12.976 1.00 41.75 96 ARG A CA 1
ATOM 699 C C . ARG A 1 96 ? 34.022 11.665 -13.822 1.00 41.75 96 ARG A C 1
ATOM 701 O O . ARG A 1 96 ? 32.800 11.697 -13.723 1.00 41.75 96 ARG A O 1
ATOM 708 N N . HIS A 1 97 ? 34.684 12.391 -14.721 1.00 34.09 97 HIS A N 1
ATOM 709 C CA . HIS A 1 97 ? 34.008 13.035 -15.845 1.00 34.09 97 HIS A CA 1
ATOM 710 C C . HIS A 1 97 ? 33.390 11.959 -16.758 1.00 34.09 97 HIS A C 1
ATOM 712 O O . HIS A 1 97 ? 34.085 11.001 -17.114 1.00 34.09 97 HIS A O 1
ATOM 718 N N . PRO A 1 98 ? 32.114 12.088 -17.164 1.00 35.59 98 PRO A N 1
ATOM 719 C CA . PRO A 1 98 ? 31.513 11.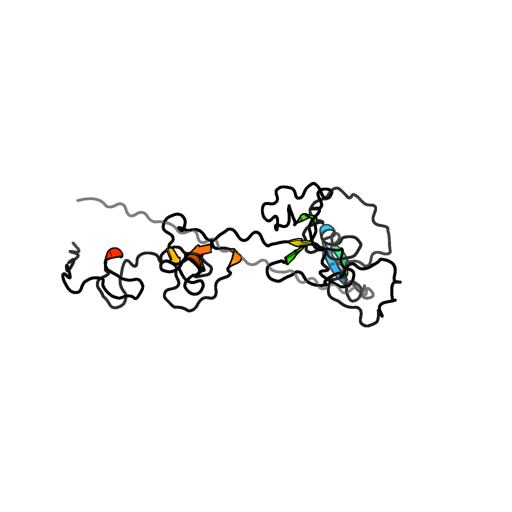170 -18.117 1.00 35.59 98 PRO A CA 1
ATOM 720 C C . PRO A 1 98 ? 32.186 11.355 -19.480 1.00 35.59 98 PRO A C 1
ATOM 722 O O . PRO A 1 98 ? 32.071 12.398 -20.122 1.00 35.59 98 PRO A O 1
ATOM 725 N N . VAL A 1 99 ? 32.916 10.330 -19.918 1.00 37.28 99 VAL A N 1
ATOM 726 C CA . VAL A 1 99 ? 33.416 10.244 -21.290 1.00 37.28 99 VAL A CA 1
ATOM 727 C C . VAL A 1 99 ? 32.208 9.977 -22.185 1.00 37.28 99 VAL A C 1
ATOM 729 O O . VAL A 1 99 ? 31.534 8.959 -22.036 1.00 37.28 99 VAL A O 1
ATOM 732 N N . GLY A 1 100 ? 31.910 10.930 -23.069 1.00 33.12 100 GLY A N 1
ATOM 733 C CA . GLY A 1 100 ? 30.782 10.881 -23.992 1.00 33.12 100 GLY A CA 1
ATOM 734 C C . GLY A 1 100 ? 30.813 9.649 -24.898 1.00 33.12 100 GLY A C 1
ATOM 735 O O . GLY A 1 100 ? 31.798 9.394 -25.590 1.00 33.12 100 GLY A O 1
ATOM 736 N N . GLY A 1 101 ? 29.708 8.904 -24.890 1.00 31.41 101 GLY A N 1
ATOM 737 C CA . GLY A 1 101 ? 29.403 7.845 -25.846 1.00 31.41 101 GLY A CA 1
ATOM 738 C C . GLY A 1 101 ? 28.661 8.400 -27.061 1.00 31.41 101 GLY A C 1
ATOM 739 O O . GLY A 1 101 ? 27.797 9.264 -26.942 1.00 31.41 101 GLY A O 1
ATOM 740 N N . ILE A 1 102 ? 29.060 7.911 -28.229 1.00 32.66 102 ILE A N 1
ATOM 741 C CA . ILE A 1 102 ? 28.795 8.439 -29.567 1.00 32.66 102 ILE A CA 1
ATOM 742 C C . ILE A 1 102 ? 27.376 8.093 -30.047 1.00 32.66 102 ILE A C 1
ATOM 744 O O . ILE A 1 102 ? 26.862 7.004 -29.808 1.00 32.66 102 ILE A O 1
ATOM 748 N N . ALA A 1 103 ? 26.778 9.052 -30.754 1.00 35.47 103 ALA A N 1
ATOM 749 C CA . ALA A 1 103 ? 25.477 9.006 -31.406 1.00 35.47 103 ALA A CA 1
ATOM 750 C C . ALA A 1 103 ? 25.321 7.857 -32.420 1.00 35.47 103 ALA A C 1
ATOM 752 O O . ALA A 1 103 ? 26.247 7.554 -33.172 1.00 35.47 103 ALA A O 1
ATOM 753 N N . GLY A 1 104 ? 24.106 7.305 -32.519 1.00 36.16 104 GLY A N 1
ATOM 754 C CA . GLY A 1 104 ? 23.742 6.448 -33.647 1.00 36.16 104 GLY A CA 1
ATOM 755 C C . GLY A 1 104 ? 22.508 5.569 -33.468 1.00 36.16 104 GLY A C 1
ATOM 756 O O . GLY A 1 104 ? 22.623 4.366 -33.649 1.00 36.16 104 GLY A O 1
ATOM 757 N N . SER A 1 105 ? 21.325 6.122 -33.175 1.00 36.28 105 SER A N 1
ATOM 758 C CA . SER A 1 105 ? 20.087 5.568 -33.746 1.00 36.28 105 SER A CA 1
ATOM 759 C C . SER A 1 105 ? 18.951 6.592 -33.700 1.00 36.28 105 SER A C 1
ATOM 761 O O . SER A 1 105 ? 18.813 7.378 -32.767 1.00 36.28 105 SER A O 1
ATOM 763 N N . THR A 1 106 ? 18.192 6.609 -34.780 1.00 37.00 106 THR A N 1
ATOM 764 C CA . THR A 1 106 ? 17.094 7.503 -35.127 1.00 37.00 106 THR A CA 1
ATOM 765 C C . THR A 1 106 ? 15.948 7.504 -34.111 1.00 37.00 106 THR A C 1
ATOM 767 O O . THR A 1 106 ? 15.292 6.489 -33.913 1.00 37.00 106 THR A O 1
ATOM 770 N N . GLY A 1 107 ? 15.631 8.685 -33.577 1.00 39.28 107 GLY A N 1
ATOM 771 C CA . GLY A 1 107 ? 14.245 9.151 -33.453 1.00 39.28 107 GLY A CA 1
ATOM 772 C C . GLY A 1 107 ? 13.320 8.490 -32.431 1.00 39.28 107 GLY A C 1
ATOM 773 O O . GLY A 1 107 ? 12.119 8.722 -32.518 1.00 39.28 107 GLY A O 1
ATOM 774 N N . VAL A 1 108 ? 13.818 7.722 -31.462 1.00 45.31 108 VAL A N 1
ATOM 775 C CA . VAL A 1 108 ? 13.019 7.412 -30.269 1.00 45.31 108 VAL A CA 1
ATOM 776 C C . VAL A 1 108 ? 13.281 8.532 -29.274 1.00 45.31 108 VAL A C 1
ATOM 778 O O . VAL A 1 108 ? 14.388 8.658 -28.757 1.00 45.31 108 VAL A O 1
ATOM 781 N N . THR A 1 109 ? 12.285 9.384 -29.036 1.00 42.88 109 THR A N 1
ATOM 782 C CA . THR A 1 109 ? 12.246 10.238 -27.847 1.00 42.88 109 THR A CA 1
ATOM 783 C C . THR A 1 109 ? 12.234 9.307 -26.643 1.00 42.88 109 THR A C 1
ATOM 785 O O . THR A 1 109 ? 11.173 8.898 -26.179 1.00 42.88 109 THR A O 1
ATOM 788 N N . THR A 1 110 ? 13.416 8.896 -26.187 1.00 49.19 110 THR A N 1
ATOM 789 C CA . THR A 1 110 ? 13.595 8.200 -24.920 1.00 49.19 110 THR A CA 1
ATOM 790 C C . THR A 1 110 ? 13.236 9.206 -23.847 1.00 49.19 110 THR A C 1
ATOM 792 O O . THR A 1 110 ? 14.070 10.004 -23.417 1.00 49.19 110 THR A O 1
ATOM 795 N N . SER A 1 111 ? 11.951 9.248 -23.512 1.00 55.22 111 SER A N 1
ATOM 796 C CA . SER A 1 111 ? 11.472 9.997 -22.372 1.00 55.22 111 SER A CA 1
ATOM 797 C C . SER A 1 111 ? 12.167 9.414 -21.153 1.00 55.22 111 SER A C 1
ATOM 799 O O . SER A 1 111 ? 12.034 8.230 -20.851 1.00 55.22 111 SER A O 1
ATOM 801 N N . THR A 1 112 ? 12.944 10.241 -20.465 1.00 66.75 112 THR A N 1
ATOM 802 C CA . THR A 1 112 ? 13.599 9.865 -19.208 1.00 66.75 112 THR A CA 1
ATOM 803 C C . THR A 1 112 ? 12.566 9.474 -18.142 1.00 66.75 112 THR A C 1
ATOM 805 O O . THR A 1 112 ? 12.906 8.812 -17.170 1.00 66.75 112 THR A O 1
ATOM 808 N N . PHE A 1 113 ? 11.295 9.837 -18.343 1.00 80.19 113 PHE A N 1
ATOM 809 C CA . PHE A 1 113 ? 10.210 9.635 -17.394 1.00 80.19 113 PHE A CA 1
ATOM 810 C C . PHE A 1 113 ? 9.000 8.980 -18.057 1.00 80.19 113 PHE A C 1
ATOM 812 O O . PHE A 1 113 ? 8.709 9.201 -19.234 1.00 80.19 113 PHE A O 1
ATOM 819 N N . CYS A 1 114 ? 8.272 8.181 -17.291 1.00 86.81 114 CYS A N 1
ATOM 820 C CA . CYS A 1 114 ? 6.984 7.669 -17.723 1.00 86.81 114 CYS A CA 1
ATOM 821 C C . CYS A 1 114 ? 5.916 8.767 -17.688 1.00 86.81 114 CYS A C 1
ATOM 823 O O . CYS A 1 114 ? 6.066 9.768 -16.988 1.00 86.81 114 CYS A O 1
ATOM 825 N N . ASN A 1 115 ? 4.845 8.591 -18.467 1.00 89.06 115 ASN A N 1
ATOM 826 C CA . ASN A 1 115 ? 3.681 9.474 -18.384 1.00 89.06 115 ASN A CA 1
ATOM 827 C C . ASN A 1 115 ? 3.056 9.399 -16.981 1.00 89.06 115 ASN A C 1
ATOM 829 O O . ASN A 1 115 ? 3.239 8.412 -16.268 1.00 89.06 115 ASN A O 1
ATOM 833 N N . GLU A 1 116 ? 2.280 10.417 -16.604 1.00 82.06 116 GLU A N 1
ATOM 834 C CA . GLU A 1 116 ? 1.553 10.422 -15.332 1.00 82.06 116 GLU A CA 1
ATOM 835 C C . GLU A 1 116 ? 0.724 9.131 -15.161 1.00 82.06 116 GLU A C 1
ATOM 837 O O . GLU A 1 116 ? 0.121 8.623 -16.113 1.00 82.06 116 GLU A O 1
ATOM 842 N N . GLY A 1 117 ? 0.762 8.553 -13.957 1.00 79.94 117 GLY A N 1
ATOM 843 C CA . GLY A 1 117 ? 0.109 7.275 -13.649 1.00 79.94 117 GLY A CA 1
ATOM 844 C C . GLY A 1 117 ? 0.860 6.019 -14.108 1.00 79.94 117 GLY A C 1
ATOM 845 O O . GLY A 1 117 ? 0.282 4.937 -14.063 1.00 79.94 117 GLY A O 1
ATOM 846 N N . HIS A 1 118 ? 2.115 6.140 -14.550 1.00 87.50 118 HIS A N 1
ATOM 847 C CA . HIS A 1 118 ? 2.982 5.008 -14.878 1.00 87.50 118 HIS A CA 1
ATOM 848 C C . HIS A 1 118 ? 4.285 5.076 -14.086 1.00 87.50 118 HIS A C 1
ATOM 850 O O . HIS A 1 118 ? 4.881 6.144 -13.960 1.00 87.50 118 HIS A O 1
ATOM 856 N N . ASP A 1 119 ? 4.762 3.917 -13.643 1.00 87.69 119 ASP A N 1
ATOM 857 C CA . ASP A 1 119 ? 6.053 3.780 -12.980 1.00 87.69 119 ASP A CA 1
ATOM 858 C C . ASP A 1 119 ? 7.077 3.165 -13.932 1.00 87.69 119 ASP A C 1
ATOM 860 O O . ASP A 1 119 ? 6.776 2.248 -14.703 1.00 87.69 119 ASP A O 1
ATOM 864 N N . CYS A 1 120 ? 8.307 3.677 -13.874 1.00 90.69 120 CYS A N 1
ATOM 865 C CA . CYS A 1 120 ? 9.426 3.085 -14.591 1.00 90.69 120 CYS A CA 1
ATOM 866 C C . CYS A 1 120 ? 9.942 1.883 -13.804 1.00 90.69 120 CYS A C 1
ATOM 868 O O . CYS A 1 120 ? 10.488 2.048 -12.715 1.00 90.69 120 CYS A O 1
ATOM 870 N N . VAL A 1 121 ? 9.789 0.676 -14.343 1.00 89.12 121 VAL A N 1
ATOM 871 C CA . VAL A 1 121 ? 10.227 -0.555 -13.671 1.00 89.12 121 VAL A CA 1
ATOM 872 C C . VAL A 1 121 ? 11.036 -1.445 -14.614 1.00 89.12 121 VAL A C 1
ATOM 874 O O . VAL A 1 121 ? 10.932 -1.318 -15.837 1.00 89.12 121 VAL A O 1
ATOM 877 N N . PRO A 1 122 ? 11.868 -2.362 -14.093 1.00 88.06 122 PRO A N 1
ATOM 878 C CA . PRO A 1 122 ? 12.513 -3.375 -14.918 1.00 88.06 122 PRO A CA 1
ATOM 879 C C . PRO A 1 122 ? 11.505 -4.161 -15.767 1.00 88.06 122 PRO A C 1
ATOM 881 O O . PRO A 1 122 ? 10.428 -4.515 -15.293 1.00 88.06 122 PRO A O 1
ATOM 884 N N . THR A 1 123 ? 11.875 -4.499 -17.007 1.00 86.06 123 THR A N 1
ATOM 885 C CA . THR A 1 123 ? 10.975 -5.158 -17.977 1.00 86.06 123 THR A CA 1
ATOM 886 C C . THR A 1 123 ? 10.300 -6.419 -17.442 1.00 86.06 123 THR A C 1
ATOM 888 O O . THR A 1 123 ? 9.146 -6.671 -17.762 1.00 86.06 123 THR A O 1
ATOM 891 N N . TYR A 1 124 ? 10.985 -7.193 -16.599 1.00 83.25 124 TYR A N 1
ATOM 892 C CA . TYR A 1 124 ? 10.445 -8.425 -16.020 1.00 83.25 124 TYR A CA 1
ATOM 893 C C . TYR A 1 124 ? 9.350 -8.198 -14.960 1.00 83.25 124 TYR A C 1
ATOM 895 O O . TYR A 1 124 ? 8.641 -9.143 -14.621 1.00 83.25 124 TYR A O 1
ATOM 903 N N . LEU A 1 125 ? 9.205 -6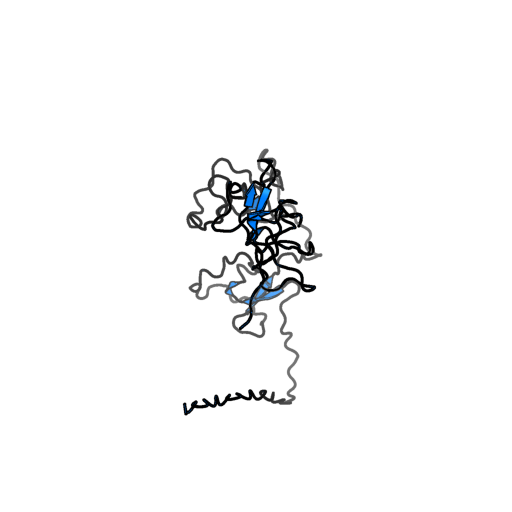.975 -14.433 1.00 85.94 125 LEU A N 1
ATOM 904 C CA . LEU A 1 125 ? 8.115 -6.592 -13.529 1.00 85.94 125 LEU A CA 1
ATOM 905 C C . LEU A 1 125 ? 6.884 -6.077 -14.284 1.00 85.94 125 LEU A C 1
ATOM 907 O O . LEU A 1 125 ? 5.860 -5.835 -13.657 1.00 85.94 125 LEU A O 1
ATOM 911 N N . CYS A 1 126 ? 6.961 -5.921 -15.606 1.00 87.06 126 CYS A N 1
ATOM 912 C CA . CYS A 1 126 ? 5.856 -5.459 -16.436 1.00 87.06 126 CYS A CA 1
ATOM 913 C C . CYS A 1 126 ? 5.265 -6.612 -17.235 1.00 87.06 126 CYS A C 1
ATOM 915 O O . CYS A 1 126 ? 5.950 -7.191 -18.081 1.00 87.06 126 CYS A O 1
ATOM 917 N N . HIS A 1 127 ? 3.992 -6.921 -17.028 1.00 85.25 127 HIS A N 1
ATOM 918 C CA . HIS A 1 127 ? 3.285 -7.905 -17.835 1.00 85.25 127 HIS A CA 1
ATOM 919 C C . HIS A 1 127 ? 2.087 -7.239 -18.505 1.00 85.25 127 HIS A C 1
ATOM 921 O O . HIS A 1 127 ? 1.260 -6.641 -17.828 1.00 85.25 127 HIS A O 1
ATOM 927 N N . ASP A 1 128 ? 2.045 -7.278 -19.839 1.00 83.88 128 ASP A N 1
ATOM 928 C CA . ASP A 1 128 ? 0.995 -6.652 -20.657 1.00 83.88 128 ASP A CA 1
ATOM 929 C C . ASP A 1 128 ? 0.742 -5.161 -20.356 1.00 83.88 128 ASP A C 1
ATOM 931 O O . ASP A 1 128 ? -0.358 -4.647 -20.526 1.00 83.88 128 ASP A O 1
ATOM 935 N N . GLY A 1 129 ? 1.796 -4.446 -19.944 1.00 84.56 129 GLY A N 1
ATOM 936 C CA . GLY A 1 129 ? 1.734 -3.022 -19.605 1.00 84.56 129 GLY A CA 1
ATOM 937 C C . GLY A 1 129 ? 1.342 -2.730 -18.155 1.00 84.56 129 GLY A C 1
ATOM 938 O O . GLY A 1 129 ? 1.401 -1.573 -17.751 1.00 84.56 129 GLY A O 1
ATOM 939 N N . GLU A 1 130 ? 1.020 -3.747 -17.353 1.00 86.50 130 GLU A N 1
ATOM 940 C CA . GLU A 1 130 ? 0.720 -3.601 -15.928 1.00 86.50 130 GLU A CA 1
ATOM 941 C C . GLU A 1 130 ? 1.861 -4.105 -15.036 1.00 86.50 130 GLU A C 1
ATOM 943 O O . GLU A 1 130 ? 2.592 -5.045 -15.369 1.00 86.50 130 GLU A O 1
ATOM 948 N N . LEU A 1 131 ? 2.012 -3.478 -13.869 1.00 84.88 131 LEU A N 1
ATOM 949 C CA . LEU A 1 131 ? 2.975 -3.899 -12.860 1.00 84.88 131 LEU A CA 1
ATOM 950 C C . LEU A 1 131 ? 2.557 -5.243 -12.255 1.00 84.88 131 LEU A C 1
ATOM 952 O O . LEU A 1 131 ? 1.555 -5.356 -11.550 1.00 84.88 131 LEU A O 1
ATOM 956 N N . ASN A 1 132 ? 3.377 -6.260 -12.470 1.00 79.00 132 ASN A N 1
ATOM 957 C CA . ASN A 1 132 ? 3.166 -7.590 -11.940 1.00 79.00 132 ASN A CA 1
ATOM 958 C C . ASN A 1 132 ? 3.640 -7.693 -10.485 1.00 79.00 132 ASN A C 1
ATOM 960 O O . ASN A 1 132 ? 4.781 -8.053 -10.200 1.00 79.00 132 ASN A O 1
ATOM 964 N N . THR A 1 133 ? 2.733 -7.418 -9.551 1.00 77.88 133 THR A N 1
ATOM 965 C CA . THR A 1 133 ? 2.974 -7.586 -8.107 1.00 77.88 133 THR A CA 1
ATOM 966 C C . THR A 1 133 ? 2.697 -9.008 -7.612 1.00 77.88 133 THR A C 1
ATOM 968 O O . THR A 1 133 ? 3.092 -9.370 -6.506 1.00 77.88 133 THR A O 1
ATOM 971 N N . SER A 1 134 ? 2.043 -9.839 -8.429 1.00 69.81 134 SER A N 1
ATOM 972 C CA . SER A 1 134 ? 1.615 -11.197 -8.060 1.00 69.81 134 SER A CA 1
ATOM 973 C C . SER A 1 134 ? 2.746 -12.233 -8.056 1.00 69.81 134 SER A C 1
ATOM 975 O O . SER A 1 134 ? 2.579 -13.334 -7.534 1.00 69.81 134 SER A O 1
ATOM 977 N N . GLY A 1 135 ? 3.883 -11.916 -8.683 1.00 68.25 135 GLY A N 1
ATOM 978 C CA . GLY A 1 135 ? 4.988 -12.854 -8.891 1.00 68.25 135 GLY A CA 1
ATOM 979 C C . GLY A 1 135 ? 4.768 -13.863 -10.027 1.00 68.25 135 GLY A C 1
ATOM 980 O O . GLY A 1 135 ? 5.687 -14.604 -10.385 1.00 68.25 135 GLY A O 1
ATOM 981 N N . ILE A 1 136 ? 3.576 -13.902 -10.627 1.00 63.91 136 ILE A N 1
ATOM 982 C CA . ILE A 1 136 ? 3.215 -14.858 -11.679 1.00 63.91 136 ILE A CA 1
ATOM 983 C C . ILE A 1 136 ? 3.843 -14.416 -13.003 1.00 63.91 136 ILE A C 1
ATOM 985 O O . ILE A 1 136 ? 3.432 -13.416 -13.569 1.00 63.91 136 ILE A O 1
ATOM 989 N N . GLY A 1 137 ? 4.813 -15.159 -13.542 1.00 61.03 137 GLY A N 1
ATOM 990 C CA . GLY A 1 137 ? 5.387 -14.872 -14.870 1.00 61.03 137 GLY A CA 1
ATOM 991 C C . GLY A 1 137 ? 6.755 -14.178 -14.878 1.00 61.03 137 GLY A C 1
ATOM 992 O O . GLY A 1 137 ? 7.303 -13.956 -15.954 1.00 61.03 137 GLY A O 1
ATOM 993 N N . ILE A 1 138 ? 7.372 -13.946 -13.710 1.00 63.44 138 ILE A N 1
ATOM 994 C CA . ILE A 1 138 ? 8.742 -13.394 -13.588 1.00 63.44 138 ILE A CA 1
ATOM 995 C C . ILE A 1 138 ? 9.804 -14.297 -14.272 1.00 63.44 138 ILE A C 1
ATOM 997 O O . ILE A 1 138 ? 10.902 -13.858 -14.604 1.00 63.44 138 ILE A O 1
ATOM 1001 N N . LEU A 1 139 ? 9.482 -15.567 -14.546 1.00 56.38 139 LEU A N 1
ATOM 1002 C CA . LEU A 1 139 ? 10.438 -16.575 -15.024 1.00 56.38 139 LEU A CA 1
ATOM 1003 C C . LEU A 1 139 ? 10.710 -16.587 -16.541 1.00 56.38 139 LEU A C 1
ATOM 1005 O O . LEU A 1 139 ? 11.541 -17.386 -16.976 1.00 56.38 139 LEU A O 1
ATOM 1009 N N . ASN A 1 140 ? 10.072 -15.743 -17.365 1.00 63.03 140 ASN A N 1
ATOM 1010 C CA . ASN A 1 140 ? 10.389 -15.695 -18.802 1.00 63.03 140 ASN A CA 1
ATOM 1011 C C . ASN A 1 140 ? 10.697 -14.275 -19.316 1.00 63.03 140 ASN A C 1
ATOM 1013 O O . ASN A 1 140 ? 9.811 -13.605 -19.849 1.00 63.03 140 ASN A O 1
ATOM 1017 N N . PRO A 1 141 ? 11.975 -13.848 -19.270 1.00 60.31 141 PRO A N 1
ATOM 1018 C CA . PRO A 1 141 ? 12.423 -12.531 -19.737 1.00 60.31 141 PRO A CA 1
ATOM 1019 C C . PRO A 1 141 ? 12.200 -12.259 -21.233 1.00 60.31 141 PRO A C 1
ATOM 1021 O O . PRO A 1 141 ? 12.426 -11.144 -21.693 1.00 60.31 141 PRO A O 1
ATOM 1024 N N . ARG A 1 142 ? 11.817 -13.273 -22.024 1.00 66.06 142 ARG A N 1
ATOM 1025 C CA . ARG A 1 142 ? 11.611 -13.135 -23.475 1.00 66.06 142 ARG A CA 1
ATOM 1026 C C . ARG A 1 142 ? 10.230 -12.597 -23.844 1.00 66.06 142 ARG A C 1
ATOM 1028 O O . ARG A 1 142 ? 10.048 -12.180 -24.984 1.00 66.06 142 ARG A O 1
ATOM 1035 N N . ASN A 1 143 ? 9.284 -12.566 -22.908 1.00 63.56 143 ASN A N 1
ATOM 1036 C CA . ASN A 1 143 ? 7.958 -11.997 -23.140 1.00 63.56 143 ASN A CA 1
ATOM 1037 C C . ASN A 1 143 ? 7.988 -10.488 -22.878 1.00 63.56 143 ASN A C 1
ATOM 1039 O O . ASN A 1 143 ? 7.450 -10.005 -21.887 1.00 63.56 143 ASN A O 1
ATOM 1043 N N . ARG A 1 144 ? 8.659 -9.741 -23.762 1.00 66.81 144 ARG A N 1
ATOM 1044 C CA . ARG A 1 144 ? 8.584 -8.278 -23.758 1.00 66.81 144 ARG A CA 1
ATOM 1045 C C . ARG A 1 144 ? 7.256 -7.864 -24.406 1.00 66.81 144 ARG A C 1
ATOM 1047 O O . ARG A 1 144 ? 7.018 -8.274 -25.545 1.00 66.81 144 ARG A O 1
ATOM 1054 N N . PRO A 1 145 ? 6.407 -7.064 -23.738 1.00 67.88 145 PRO A N 1
ATOM 1055 C CA . PRO A 1 145 ? 5.201 -6.542 -24.367 1.00 67.88 145 PRO A CA 1
ATOM 1056 C C . PRO A 1 145 ? 5.589 -5.716 -25.597 1.00 67.88 145 PRO A C 1
ATOM 1058 O O . PRO A 1 145 ? 6.554 -4.954 -25.566 1.00 67.88 145 PRO A O 1
ATOM 1061 N N . THR A 1 146 ? 4.849 -5.846 -26.692 1.00 69.50 146 THR A N 1
ATOM 1062 C CA . THR A 1 146 ? 5.154 -5.130 -27.943 1.00 69.50 146 THR A CA 1
ATOM 1063 C C . THR A 1 146 ? 4.790 -3.642 -27.902 1.00 69.50 146 THR A C 1
ATOM 1065 O O . THR A 1 146 ? 5.088 -2.925 -28.851 1.00 69.50 146 THR A O 1
ATOM 1068 N N . SER A 1 147 ? 4.140 -3.172 -26.832 1.00 72.56 147 SER A N 1
ATOM 1069 C CA . SER A 1 147 ? 3.533 -1.837 -26.729 1.00 72.56 147 SER A CA 1
ATOM 1070 C C . SER A 1 147 ? 3.931 -1.055 -25.472 1.00 72.56 147 SER A C 1
ATOM 1072 O O . SER A 1 147 ? 3.152 -0.231 -25.002 1.00 72.56 147 SER A O 1
ATOM 1074 N N . VAL A 1 148 ? 5.107 -1.314 -24.897 1.00 77.19 148 VAL A N 1
ATOM 1075 C CA . VAL A 1 148 ? 5.595 -0.556 -23.732 1.00 77.19 148 VAL A CA 1
ATOM 1076 C C . VAL A 1 148 ? 6.571 0.542 -24.139 1.00 77.19 148 VAL A C 1
ATOM 1078 O O . VAL A 1 148 ? 7.425 0.347 -25.003 1.00 77.19 148 VAL A O 1
ATOM 1081 N N . THR A 1 149 ? 6.436 1.700 -23.496 1.00 85.69 149 THR A N 1
ATOM 1082 C CA . THR A 1 149 ? 7.371 2.823 -23.617 1.00 85.69 149 THR A CA 1
ATOM 1083 C C . THR A 1 149 ? 8.598 2.544 -22.757 1.00 85.69 149 THR A C 1
ATOM 1085 O O . THR A 1 149 ? 8.458 2.248 -21.571 1.00 85.69 149 THR A O 1
ATOM 1088 N N . ASP A 1 150 ? 9.791 2.648 -23.338 1.00 87.44 150 ASP A N 1
ATOM 1089 C CA . ASP A 1 150 ? 11.045 2.506 -22.593 1.00 87.44 150 ASP A CA 1
ATOM 1090 C C . ASP A 1 150 ? 11.297 3.729 -21.702 1.00 87.44 150 ASP A C 1
ATOM 1092 O O . ASP A 1 150 ? 10.995 4.863 -22.079 1.00 87.44 150 ASP A O 1
ATOM 1096 N N . CYS A 1 151 ? 11.884 3.495 -20.531 1.00 88.44 151 CYS A N 1
ATOM 1097 C CA . CYS A 1 151 ? 12.242 4.527 -19.559 1.00 88.44 151 CYS A CA 1
ATOM 1098 C C . CYS A 1 151 ? 13.606 4.232 -18.926 1.00 88.44 151 CYS A C 1
ATOM 1100 O O . CYS A 1 151 ? 14.124 3.119 -19.027 1.00 88.44 151 CYS A O 1
ATOM 1102 N N . PHE A 1 152 ? 14.207 5.219 -18.260 1.00 87.56 152 PHE A N 1
ATOM 1103 C CA . PHE A 1 152 ? 15.517 5.068 -17.626 1.00 87.56 152 PHE A CA 1
ATOM 1104 C C . PHE A 1 152 ? 15.461 5.567 -16.188 1.00 87.56 152 PHE A C 1
ATOM 1106 O O . PHE A 1 152 ? 15.206 6.743 -15.951 1.00 87.56 152 PHE A O 1
ATOM 1113 N N . LEU A 1 153 ? 15.729 4.672 -15.235 1.00 79.31 153 LEU A N 1
ATOM 1114 C CA . LEU A 1 153 ? 15.765 5.016 -13.810 1.00 79.31 153 LEU A CA 1
ATOM 1115 C C . LEU A 1 153 ? 16.932 5.952 -13.475 1.00 79.31 153 LEU A C 1
ATOM 1117 O O . LEU A 1 153 ? 16.791 6.854 -12.657 1.00 79.31 153 LEU A O 1
ATOM 1121 N N . GLU A 1 154 ? 18.078 5.752 -14.127 1.00 78.69 154 GLU A N 1
ATOM 1122 C CA . GLU A 1 154 ? 19.286 6.547 -13.920 1.00 78.69 154 GLU A CA 1
ATOM 1123 C C . GLU A 1 154 ? 20.068 6.695 -15.235 1.00 78.69 154 GLU A C 1
ATOM 1125 O O . GLU A 1 154 ? 19.963 5.838 -16.125 1.00 78.69 154 GLU A O 1
ATOM 1130 N N . PRO A 1 155 ? 20.919 7.730 -15.368 1.00 76.31 155 PRO A N 1
ATOM 1131 C CA . PRO A 1 155 ? 21.872 7.813 -16.464 1.00 76.31 155 PRO A CA 1
ATOM 1132 C C . PRO A 1 155 ? 22.784 6.577 -16.431 1.00 76.31 155 PRO A C 1
ATOM 1134 O O . PRO A 1 155 ? 23.559 6.402 -15.491 1.00 76.31 155 PRO A O 1
ATOM 1137 N N . ASN A 1 156 ? 22.722 5.741 -17.472 1.00 76.88 156 ASN A N 1
ATOM 1138 C CA . ASN A 1 156 ? 23.440 4.460 -17.615 1.00 76.88 156 ASN A CA 1
ATOM 1139 C C . ASN A 1 156 ? 22.852 3.246 -16.869 1.00 76.88 156 ASN A C 1
ATOM 1141 O O . ASN A 1 156 ? 23.491 2.190 -16.853 1.00 76.88 156 ASN A O 1
ATOM 1145 N N . ALA A 1 157 ? 21.658 3.347 -16.280 1.00 78.75 157 ALA A N 1
ATOM 1146 C CA . ALA A 1 157 ? 20.933 2.155 -15.844 1.00 78.75 157 ALA A CA 1
ATOM 1147 C C . ALA A 1 157 ? 20.451 1.337 -17.061 1.00 78.75 157 ALA A C 1
ATOM 1149 O O . ALA A 1 157 ? 20.275 1.893 -18.152 1.00 78.75 157 ALA A O 1
ATOM 1150 N N . PRO A 1 158 ? 20.215 0.021 -16.899 1.00 83.00 158 PRO A N 1
ATOM 1151 C CA . PRO A 1 158 ? 19.475 -0.753 -17.887 1.00 83.00 158 PRO A CA 1
ATOM 1152 C C . PRO A 1 158 ? 18.135 -0.077 -18.199 1.00 83.00 158 PRO A C 1
ATOM 1154 O O . PRO A 1 158 ? 17.500 0.477 -17.301 1.00 83.00 158 PRO A O 1
ATOM 1157 N N . ALA A 1 159 ? 17.705 -0.136 -19.461 1.00 85.69 159 ALA A N 1
ATOM 1158 C CA . ALA A 1 159 ? 16.394 0.372 -19.847 1.00 85.69 159 ALA A CA 1
ATOM 1159 C C . ALA A 1 159 ? 15.295 -0.360 -19.055 1.00 85.69 159 ALA A C 1
ATOM 1161 O O . ALA A 1 159 ? 15.255 -1.593 -19.017 1.00 85.69 159 ALA A O 1
ATOM 1162 N N . GLY A 1 160 ? 14.433 0.417 -18.409 1.00 89.25 160 GLY A N 1
ATOM 1163 C CA . GLY A 1 160 ? 13.167 -0.034 -17.855 1.00 89.25 160 GLY A CA 1
ATOM 1164 C C . GLY A 1 160 ? 12.046 0.129 -18.875 1.00 89.25 160 GLY A C 1
ATOM 1165 O O . GLY A 1 160 ? 12.253 0.570 -20.006 1.00 89.25 160 GLY A O 1
ATOM 1166 N N . VAL A 1 161 ? 10.840 -0.214 -18.453 1.00 91.12 161 VAL A N 1
ATOM 1167 C CA . VAL A 1 161 ? 9.610 0.007 -19.209 1.00 91.12 161 VAL A CA 1
ATOM 1168 C C . VAL A 1 161 ? 8.591 0.696 -18.311 1.00 91.12 161 VAL A C 1
ATOM 1170 O O . VAL A 1 161 ? 8.545 0.457 -17.103 1.00 91.12 161 VAL A O 1
ATOM 1173 N N . CYS A 1 162 ? 7.788 1.570 -18.901 1.00 91.88 162 CYS A N 1
ATOM 1174 C CA . CYS A 1 162 ? 6.685 2.216 -18.212 1.00 91.88 162 CYS A CA 1
ATOM 1175 C C . CYS A 1 162 ? 5.533 1.238 -18.046 1.00 91.88 162 CYS A C 1
ATOM 1177 O O . CYS A 1 162 ? 4.990 0.754 -19.040 1.00 91.88 162 CYS A O 1
ATOM 1179 N N . CYS A 1 163 ? 5.145 0.996 -16.800 1.00 90.69 163 CYS A N 1
ATOM 1180 C CA . CYS A 1 163 ? 4.020 0.134 -16.468 1.00 90.69 163 CYS A CA 1
ATOM 1181 C C . CYS A 1 163 ? 2.977 0.925 -15.715 1.00 90.69 163 CYS A C 1
ATOM 1183 O O . CYS A 1 163 ? 3.299 1.733 -14.843 1.00 90.69 163 CYS A O 1
ATOM 1185 N N . THR A 1 164 ? 1.719 0.658 -16.023 1.00 89.06 164 THR A N 1
ATOM 1186 C CA . THR A 1 164 ? 0.620 1.086 -15.178 1.00 89.06 164 THR A CA 1
ATOM 1187 C C . THR A 1 164 ? 0.730 0.303 -13.869 1.00 89.06 164 THR A C 1
ATOM 1189 O O . THR A 1 164 ? 0.754 -0.932 -13.903 1.00 89.06 164 THR A O 1
ATOM 1192 N N . PRO A 1 165 ? 0.843 0.959 -12.703 1.00 80.69 165 PRO A N 1
ATOM 1193 C CA . PRO A 1 165 ? 0.805 0.252 -11.438 1.00 80.69 165 PRO A CA 1
ATOM 1194 C C . PRO A 1 165 ? -0.506 -0.528 -11.383 1.00 80.69 165 PRO A C 1
ATOM 1196 O O . PRO A 1 165 ? -1.570 0.041 -11.637 1.00 80.69 165 PRO A O 1
ATOM 1199 N N . HIS A 1 166 ? -0.444 -1.824 -11.071 1.00 77.62 166 HIS A N 1
ATOM 1200 C CA . HIS A 1 166 ? -1.653 -2.597 -10.826 1.00 77.62 166 HIS A CA 1
ATOM 1201 C C . HIS A 1 166 ? -2.224 -2.132 -9.491 1.00 77.62 166 HIS A C 1
ATOM 1203 O O . HIS A 1 166 ? -1.929 -2.687 -8.433 1.00 77.62 166 HIS A O 1
ATOM 1209 N N . VAL A 1 167 ? -2.981 -1.039 -9.527 1.00 74.25 167 VAL A N 1
ATOM 1210 C CA . VAL A 1 167 ? -3.773 -0.596 -8.393 1.00 74.25 167 VAL A CA 1
ATOM 1211 C C . VAL A 1 167 ? -5.133 -1.247 -8.574 1.00 74.25 167 VAL A C 1
ATOM 1213 O O . VAL A 1 167 ? -5.861 -0.847 -9.486 1.00 74.25 167 VAL A O 1
ATOM 1216 N N . PRO A 1 168 ? -5.492 -2.247 -7.748 1.00 79.44 168 PRO A N 1
ATOM 1217 C CA . PRO A 1 168 ? -6.802 -2.865 -7.837 1.00 79.44 168 PRO A CA 1
ATOM 1218 C C . PRO A 1 168 ? -7.875 -1.780 -7.812 1.00 79.44 168 PRO A C 1
ATOM 1220 O O . PRO A 1 168 ? -7.769 -0.811 -7.045 1.00 79.44 168 PRO A O 1
ATOM 1223 N N . ALA A 1 169 ? -8.897 -1.936 -8.657 1.00 84.75 169 ALA A N 1
ATOM 1224 C CA . ALA A 1 169 ? -10.045 -1.045 -8.633 1.00 84.75 169 ALA A CA 1
ATOM 1225 C C . ALA A 1 169 ? -10.575 -0.953 -7.188 1.00 84.75 169 ALA A C 1
ATOM 1227 O O . ALA A 1 169 ? -10.648 -1.985 -6.507 1.00 84.75 169 ALA A O 1
ATOM 1228 N N . PRO A 1 170 ? -10.918 0.250 -6.692 1.00 90.75 170 PRO A N 1
ATOM 1229 C CA . PRO A 1 170 ? -11.495 0.379 -5.365 1.00 90.75 170 PRO A CA 1
ATOM 1230 C C . PRO A 1 170 ? -12.718 -0.532 -5.223 1.00 90.75 170 PRO A C 1
ATOM 1232 O O . PRO A 1 170 ? -13.545 -0.652 -6.128 1.00 90.75 170 PRO A O 1
ATOM 1235 N N . LEU A 1 171 ? -12.823 -1.200 -4.079 1.00 92.56 171 LEU A N 1
ATOM 1236 C CA . LEU A 1 171 ? -13.941 -2.081 -3.784 1.00 92.56 171 LEU A CA 1
ATOM 1237 C C . LEU A 1 171 ? -15.237 -1.270 -3.656 1.00 92.56 171 LEU A C 1
ATOM 1239 O O . LEU A 1 171 ? -15.258 -0.206 -3.037 1.00 92.56 171 LEU A O 1
ATOM 1243 N N . GLN A 1 172 ? -16.341 -1.812 -4.174 1.00 93.75 172 GLN A N 1
ATOM 1244 C CA . GLN A 1 172 ? -17.679 -1.260 -3.919 1.00 93.75 172 GLN A CA 1
ATOM 1245 C C . GLN A 1 172 ? -18.107 -1.460 -2.460 1.00 93.75 172 GLN A C 1
ATOM 1247 O O . GLN A 1 172 ? -18.859 -0.669 -1.905 1.00 93.75 172 GLN A O 1
ATOM 1252 N N . THR A 1 173 ? -17.626 -2.527 -1.821 1.00 93.19 173 THR A N 1
ATOM 1253 C CA . THR A 1 173 ? -17.933 -2.841 -0.425 1.00 93.19 173 THR A CA 1
ATOM 1254 C C . THR A 1 173 ? -16.704 -3.442 0.236 1.00 93.19 173 THR A C 1
ATOM 1256 O O . THR A 1 173 ? -16.041 -4.312 -0.331 1.00 93.19 173 THR A O 1
ATOM 1259 N N . CYS A 1 174 ? -16.390 -2.972 1.439 1.00 94.69 174 CYS A N 1
ATOM 1260 C CA . CYS A 1 174 ? -15.270 -3.492 2.204 1.00 94.69 174 CYS A CA 1
ATOM 1261 C C . CYS A 1 174 ? -15.520 -4.936 2.666 1.00 94.69 174 CYS A C 1
ATOM 1263 O O . CYS A 1 174 ? -16.645 -5.284 3.023 1.00 94.69 174 CYS A O 1
ATOM 1265 N N . PRO A 1 175 ? -14.486 -5.793 2.694 1.00 94.75 175 PRO A N 1
ATOM 1266 C CA . PRO A 1 175 ? -14.648 -7.176 3.113 1.00 94.75 175 PRO A CA 1
ATOM 1267 C C . PRO A 1 175 ? -14.905 -7.278 4.624 1.00 94.75 175 PRO A C 1
ATOM 1269 O O . PRO A 1 175 ? -14.262 -6.601 5.434 1.00 94.75 175 PRO A O 1
ATOM 1272 N N . GLY A 1 176 ? -15.800 -8.191 5.008 1.00 93.88 176 GLY A N 1
ATOM 1273 C CA . GLY A 1 176 ? -16.120 -8.486 6.405 1.00 93.88 176 GLY A CA 1
ATOM 1274 C C . GLY A 1 176 ? -16.936 -7.381 7.077 1.00 93.88 176 GLY A C 1
ATOM 1275 O O . GLY A 1 176 ? -17.912 -6.898 6.519 1.00 93.88 176 GLY A O 1
ATOM 1276 N N . THR A 1 177 ? -16.542 -7.004 8.294 1.00 92.44 177 THR A N 1
ATOM 1277 C CA . THR A 1 177 ? -17.192 -5.952 9.101 1.00 92.44 177 THR A CA 1
ATOM 1278 C C . THR A 1 177 ? -16.501 -4.591 8.979 1.00 92.44 177 THR A C 1
ATOM 1280 O O . THR A 1 177 ? -16.704 -3.710 9.812 1.00 92.44 177 THR A O 1
ATOM 1283 N N . ARG A 1 178 ? -15.624 -4.428 7.984 1.00 95.00 178 ARG A N 1
ATOM 1284 C CA . ARG A 1 178 ? -14.876 -3.188 7.759 1.00 95.00 178 ARG A CA 1
ATOM 1285 C C . ARG A 1 178 ? -15.764 -2.127 7.116 1.00 95.00 178 ARG A C 1
ATOM 1287 O O . ARG A 1 178 ? -16.665 -2.449 6.350 1.00 95.00 178 ARG A O 1
ATOM 1294 N N . VAL A 1 179 ? -15.444 -0.865 7.376 1.00 94.12 179 VAL A N 1
ATOM 1295 C CA . VAL A 1 179 ? -16.150 0.302 6.838 1.00 94.12 179 VAL A CA 1
ATOM 1296 C C . VAL A 1 179 ? -15.207 1.088 5.934 1.00 94.12 179 VAL A C 1
ATOM 1298 O O . VAL A 1 179 ? -14.008 1.181 6.216 1.00 94.12 179 VAL A O 1
ATOM 1301 N N . CYS A 1 180 ? -15.739 1.629 4.837 1.00 95.50 180 CYS A N 1
ATOM 1302 C CA . CYS A 1 180 ? -14.986 2.517 3.964 1.00 95.50 180 CYS A CA 1
ATOM 1303 C C . CYS A 1 180 ? -14.929 3.917 4.575 1.00 95.50 180 CYS A C 1
ATOM 1305 O O . CYS A 1 180 ? -15.964 4.559 4.731 1.00 95.50 180 CYS A O 1
ATOM 1307 N N . VAL A 1 181 ? -13.732 4.389 4.919 1.00 93.50 181 VAL A N 1
ATOM 1308 C CA . VAL A 1 181 ? -13.530 5.718 5.518 1.00 93.50 181 VAL A CA 1
ATOM 1309 C C . VAL A 1 181 ? -12.464 6.507 4.753 1.00 93.50 181 VAL A C 1
ATOM 1311 O O . VAL A 1 181 ? -11.626 5.905 4.073 1.00 93.50 181 VAL A O 1
ATOM 1314 N N . PRO A 1 182 ? -12.463 7.852 4.823 1.00 92.38 182 PRO A N 1
ATOM 1315 C CA . PRO A 1 182 ? -11.378 8.660 4.278 1.00 92.38 182 PRO A CA 1
ATOM 1316 C C . PRO A 1 182 ? -10.016 8.223 4.826 1.00 92.38 182 PRO A C 1
ATOM 1318 O O . PRO A 1 182 ? -9.898 7.845 5.988 1.00 92.38 182 PRO A O 1
ATOM 1321 N N . ASN A 1 183 ? -8.969 8.332 4.008 1.00 90.50 183 ASN A N 1
ATOM 1322 C CA . ASN A 1 183 ? -7.627 7.828 4.328 1.00 90.50 183 ASN A CA 1
ATOM 1323 C C . ASN A 1 183 ? -7.086 8.301 5.700 1.00 90.50 183 ASN A C 1
ATOM 1325 O O . ASN A 1 183 ? -6.551 7.518 6.477 1.00 90.50 183 ASN A O 1
ATOM 1329 N N . HIS A 1 184 ? -7.321 9.567 6.052 1.00 86.81 184 HIS A N 1
ATOM 1330 C CA . HIS A 1 184 ? -6.889 10.164 7.324 1.00 86.81 184 HIS A CA 1
ATOM 1331 C C . HIS A 1 184 ? -7.655 9.657 8.565 1.00 86.81 184 HIS A C 1
ATOM 1333 O O . HIS A 1 184 ? -7.262 9.938 9.696 1.00 86.81 184 HIS A O 1
ATOM 1339 N N . GLN A 1 185 ? -8.755 8.926 8.374 1.00 91.38 185 GLN A N 1
ATOM 1340 C CA . GLN A 1 185 ? -9.560 8.344 9.451 1.00 91.38 185 GLN A CA 1
ATOM 1341 C C . GLN A 1 185 ? -9.177 6.894 9.747 1.00 91.38 185 GLN A C 1
ATOM 1343 O O . GLN A 1 185 ? -9.863 6.234 10.518 1.00 91.38 185 GLN A O 1
ATOM 1348 N N . CYS A 1 186 ? -8.097 6.378 9.163 1.00 92.06 186 CYS A N 1
ATOM 1349 C CA . CYS A 1 186 ? -7.614 5.028 9.417 1.00 92.06 186 CYS A CA 1
ATOM 1350 C C . CYS A 1 186 ? -6.220 5.061 10.044 1.00 92.06 186 CYS A C 1
ATOM 1352 O O . CYS A 1 186 ? -5.344 5.792 9.589 1.00 92.06 186 CYS A O 1
ATOM 1354 N N . THR A 1 187 ? -5.998 4.264 11.085 1.00 88.75 187 THR A N 1
ATOM 1355 C CA . THR A 1 187 ? -4.670 4.077 11.681 1.00 88.75 187 THR A CA 1
ATOM 1356 C C . THR A 1 187 ? -3.834 3.111 10.846 1.00 88.75 187 THR A C 1
ATOM 1358 O O . THR A 1 187 ? -4.378 2.274 10.126 1.00 88.75 187 THR A O 1
ATOM 1361 N N . ALA A 1 188 ? -2.507 3.129 11.020 1.00 84.94 188 ALA A N 1
ATOM 1362 C CA . ALA A 1 188 ? -1.594 2.164 10.391 1.00 84.94 188 ALA A CA 1
ATOM 1363 C C . ALA A 1 188 ? -1.968 0.691 10.674 1.00 84.94 188 ALA A C 1
ATOM 1365 O O . ALA A 1 188 ? -1.734 -0.182 9.845 1.00 84.94 188 ALA A O 1
ATOM 1366 N N . GLN A 1 189 ? -2.606 0.409 11.816 1.00 88.81 189 GLN A N 1
ATOM 1367 C CA . GLN A 1 189 ? -3.111 -0.923 12.175 1.00 88.81 189 GLN A CA 1
ATOM 1368 C C . GLN A 1 189 ? -4.426 -1.290 11.461 1.00 88.81 189 GLN A C 1
ATOM 1370 O O . GLN A 1 189 ? -4.926 -2.402 11.614 1.00 88.81 189 GLN A O 1
ATOM 1375 N N . GLY A 1 190 ? -4.999 -0.377 10.675 1.00 89.25 190 GLY A N 1
ATOM 1376 C CA . GLY A 1 190 ? -6.247 -0.575 9.948 1.00 89.25 190 GLY A CA 1
ATOM 1377 C C . GLY A 1 190 ? -7.496 -0.465 10.803 1.00 89.25 190 GLY A C 1
ATOM 1378 O O . GLY A 1 190 ? -8.492 -1.093 10.460 1.00 89.25 190 GLY A O 1
ATOM 1379 N N . THR A 1 191 ? -7.459 0.298 11.893 1.00 91.12 191 THR A N 1
ATOM 1380 C CA . THR A 1 191 ? -8.639 0.623 12.710 1.00 91.12 191 THR A CA 1
ATOM 1381 C C . THR A 1 191 ? -9.043 2.075 12.499 1.00 91.12 191 THR A C 1
ATOM 1383 O O . THR A 1 191 ? -8.182 2.910 12.234 1.00 91.12 191 THR A O 1
ATOM 1386 N N . ILE A 1 192 ? -10.323 2.409 12.644 1.00 88.94 192 ILE A N 1
ATOM 1387 C CA . ILE A 1 192 ? -10.771 3.803 12.520 1.00 88.94 192 ILE A CA 1
ATOM 1388 C C . ILE A 1 192 ? -10.134 4.666 13.622 1.00 88.94 192 ILE A C 1
ATOM 1390 O O . ILE A 1 192 ? -10.197 4.344 14.809 1.00 88.94 192 ILE A O 1
ATOM 1394 N N . ASN A 1 193 ? -9.512 5.769 13.217 1.00 85.44 193 ASN A N 1
ATOM 1395 C CA . ASN A 1 193 ? -8.923 6.766 14.090 1.00 85.44 193 ASN A CA 1
ATOM 1396 C C . ASN A 1 193 ? -9.966 7.820 14.472 1.00 85.44 193 ASN A C 1
ATOM 1398 O O . ASN A 1 193 ? -10.259 8.728 13.699 1.00 85.44 193 ASN A O 1
ATOM 1402 N N . ILE A 1 194 ? -10.470 7.730 15.698 1.00 78.06 194 ILE A N 1
ATOM 1403 C CA . ILE A 1 194 ? -11.447 8.684 16.240 1.00 78.06 194 ILE A CA 1
ATOM 1404 C C . ILE A 1 194 ? -10.766 10.005 16.657 1.00 78.06 194 ILE A C 1
ATOM 1406 O O . ILE A 1 194 ? -11.412 11.041 16.759 1.00 78.06 194 ILE A O 1
ATOM 1410 N N . ALA A 1 195 ? -9.447 9.996 16.878 1.00 76.00 195 ALA A N 1
ATOM 1411 C CA . ALA A 1 195 ? -8.697 11.138 17.404 1.00 76.00 195 ALA A CA 1
ATOM 1412 C C . ALA A 1 195 ? -8.065 12.034 16.319 1.00 76.00 195 ALA A C 1
ATOM 1414 O O . ALA A 1 195 ? -7.457 13.046 16.652 1.00 76.00 195 ALA A O 1
ATOM 1415 N N . GLY A 1 196 ? -8.165 11.676 15.031 1.00 67.38 196 GLY A N 1
ATOM 1416 C CA . GLY A 1 196 ? -7.701 12.505 13.905 1.00 67.38 196 GLY A CA 1
ATOM 1417 C C . GLY A 1 196 ? -6.178 12.661 13.742 1.00 67.38 196 GLY A C 1
ATOM 1418 O O . GLY A 1 196 ? -5.734 13.428 12.897 1.00 67.38 196 GLY A O 1
ATOM 1419 N N . THR A 1 197 ? -5.355 11.953 14.521 1.00 63.59 197 THR A N 1
ATOM 1420 C CA . THR A 1 197 ? -3.897 12.196 14.611 1.00 63.59 197 THR A CA 1
ATOM 1421 C C . THR A 1 197 ? -2.973 11.165 13.945 1.00 63.59 197 THR A C 1
ATOM 1423 O O . THR A 1 197 ? -1.803 11.090 14.310 1.00 63.59 197 THR A O 1
ATOM 1426 N N . SER A 1 198 ? -3.420 10.367 12.970 1.00 59.75 198 SER A N 1
ATOM 1427 C CA . SER A 1 198 ? -2.525 9.390 12.320 1.00 59.75 198 SER A CA 1
ATOM 1428 C C . SER A 1 198 ? -2.484 9.512 10.801 1.00 59.75 198 SER A C 1
ATOM 1430 O O . SER A 1 198 ? -3.486 9.783 10.147 1.00 59.75 198 SER A O 1
ATOM 1432 N N . ILE A 1 199 ? -1.270 9.348 10.270 1.00 58.12 199 ILE A N 1
ATOM 1433 C CA . ILE A 1 199 ? -0.952 9.307 8.845 1.00 58.12 199 ILE A CA 1
ATOM 1434 C C . ILE A 1 199 ? -0.859 7.825 8.472 1.00 58.12 199 ILE A C 1
ATOM 1436 O O . ILE A 1 199 ? -0.107 7.081 9.106 1.00 58.12 199 ILE A O 1
ATOM 1440 N N . LEU A 1 200 ? -1.655 7.391 7.496 1.00 63.53 200 LEU A N 1
ATOM 1441 C CA . LEU A 1 200 ? -1.683 6.008 7.028 1.00 63.53 200 LEU A CA 1
ATOM 1442 C C . LEU A 1 200 ? -0.595 5.759 5.977 1.00 63.53 200 LEU A C 1
ATOM 1444 O O . LEU A 1 200 ? -0.396 6.583 5.084 1.00 63.53 200 LEU A O 1
ATOM 1448 N N . ASP A 1 201 ? 0.040 4.588 6.040 1.00 63.59 201 ASP A N 1
ATOM 1449 C CA . ASP A 1 201 ? 0.755 4.016 4.899 1.00 63.59 201 ASP A CA 1
ATOM 1450 C C . ASP A 1 201 ? -0.258 3.297 3.990 1.00 63.59 201 ASP A C 1
ATOM 1452 O O . ASP A 1 201 ? -0.816 2.256 4.344 1.00 63.59 201 ASP A O 1
ATOM 1456 N N . VAL A 1 202 ? -0.549 3.899 2.836 1.00 60.53 202 VAL A N 1
ATOM 1457 C CA . VAL A 1 202 ? -1.637 3.505 1.919 1.00 60.53 202 VAL A CA 1
ATOM 1458 C C . VAL A 1 202 ? -1.401 2.127 1.285 1.00 60.53 202 VAL A C 1
ATOM 1460 O O . VAL A 1 202 ? -2.336 1.526 0.758 1.00 60.53 202 VAL A O 1
ATOM 1463 N N . GLY A 1 203 ? -0.179 1.590 1.357 1.00 66.31 203 GLY A N 1
ATOM 1464 C CA . GLY A 1 203 ? 0.190 0.332 0.704 1.00 66.31 203 GLY A CA 1
ATOM 1465 C C . GLY A 1 203 ? -0.426 -0.939 1.305 1.00 66.31 203 GLY A C 1
ATOM 1466 O O . GLY A 1 203 ? -0.386 -1.984 0.660 1.00 66.31 203 GLY A O 1
ATOM 1467 N N . LEU A 1 204 ? -0.991 -0.886 2.517 1.00 74.44 204 LEU A N 1
ATOM 1468 C CA . LEU A 1 204 ? -1.422 -2.084 3.257 1.00 74.44 204 LEU A CA 1
ATOM 1469 C C . LEU A 1 204 ? -2.941 -2.297 3.321 1.00 74.44 204 LEU A C 1
ATOM 1471 O O . LEU A 1 204 ? -3.399 -3.347 3.785 1.00 74.44 204 LEU A O 1
ATOM 1475 N N . HIS A 1 205 ? -3.740 -1.334 2.862 1.00 83.50 205 HIS A N 1
ATOM 1476 C CA . HIS A 1 205 ? -5.193 -1.355 3.040 1.00 83.50 205 HIS A CA 1
ATOM 1477 C C . HIS A 1 205 ? -5.919 -1.441 1.703 1.00 83.50 205 HIS A C 1
ATOM 1479 O O . HIS A 1 205 ? -5.529 -0.836 0.708 1.00 83.50 205 HIS A O 1
ATOM 1485 N N . HIS A 1 206 ? -7.024 -2.189 1.683 1.00 90.94 206 HIS A N 1
ATOM 1486 C CA . HIS A 1 206 ? -7.885 -2.254 0.506 1.00 90.94 206 HIS A CA 1
ATOM 1487 C C . HIS A 1 206 ? -8.553 -0.893 0.290 1.00 90.94 206 HIS A C 1
ATOM 1489 O O . HIS A 1 206 ? -9.133 -0.330 1.223 1.00 90.94 206 HIS A O 1
ATOM 1495 N N . ARG A 1 207 ? -8.491 -0.389 -0.943 1.00 92.12 207 ARG A N 1
ATOM 1496 C CA . ARG A 1 207 ? -9.181 0.833 -1.370 1.00 92.12 207 ARG A CA 1
ATOM 1497 C C . ARG A 1 207 ? -10.670 0.548 -1.562 1.00 92.12 207 ARG A C 1
ATOM 1499 O O . ARG A 1 207 ? -11.036 -0.557 -1.957 1.00 92.12 207 ARG A O 1
ATOM 1506 N N . CYS A 1 208 ? -11.520 1.537 -1.324 1.00 94.44 208 CYS A N 1
ATOM 1507 C CA . CYS A 1 208 ? -12.971 1.419 -1.486 1.00 94.44 208 CYS A CA 1
ATOM 1508 C C . CYS A 1 208 ? -13.598 2.741 -1.928 1.00 94.44 208 CYS A C 1
ATOM 1510 O O . CYS A 1 208 ? -12.988 3.794 -1.751 1.00 94.44 208 CYS A O 1
ATOM 1512 N N . TYR A 1 209 ? -14.801 2.699 -2.496 1.00 95.44 209 TYR A N 1
ATOM 1513 C CA . TYR A 1 209 ? -15.576 3.908 -2.781 1.00 95.44 209 TYR A CA 1
ATOM 1514 C C . TYR A 1 209 ? -16.321 4.380 -1.532 1.00 95.44 209 TYR A C 1
ATOM 1516 O O . TYR A 1 209 ? -16.957 3.583 -0.844 1.00 95.44 209 TYR A O 1
ATOM 1524 N N . LEU A 1 210 ? -16.226 5.676 -1.232 1.00 93.75 210 LEU A N 1
ATOM 1525 C CA . LEU A 1 210 ? -16.976 6.291 -0.142 1.00 93.75 210 LEU A CA 1
ATOM 1526 C C . LEU A 1 210 ? -18.463 6.385 -0.508 1.00 93.75 210 LEU A C 1
ATOM 1528 O O . LEU A 1 210 ? -18.823 6.657 -1.657 1.00 93.75 210 LEU A O 1
ATOM 1532 N N . GLU A 1 211 ? -19.336 6.179 0.479 1.00 86.44 211 GLU A N 1
ATOM 1533 C CA . GLU A 1 211 ? -20.773 6.364 0.281 1.00 86.44 211 GLU A CA 1
ATOM 1534 C C . GLU A 1 211 ? -21.079 7.832 -0.060 1.00 86.44 211 GLU A C 1
ATOM 1536 O O . GLU A 1 211 ? -20.534 8.753 0.546 1.00 86.44 211 GLU A O 1
ATOM 1541 N N . GLY A 1 212 ? -21.943 8.057 -1.055 1.00 77.69 212 GLY A N 1
ATOM 1542 C CA . GLY A 1 212 ? -22.363 9.401 -1.476 1.00 77.69 212 GLY A CA 1
ATOM 1543 C C . GLY A 1 212 ? -21.655 9.975 -2.710 1.00 77.69 212 GLY A C 1
ATOM 1544 O O . GLY A 1 212 ? -22.060 11.033 -3.184 1.00 77.69 212 GLY A O 1
ATOM 1545 N N . GLY A 1 213 ? -20.671 9.285 -3.294 1.00 62.41 213 GLY A N 1
ATOM 1546 C CA . GLY A 1 213 ? -20.098 9.691 -4.581 1.00 62.41 213 GLY A CA 1
ATOM 1547 C C . GLY A 1 213 ? -19.009 8.742 -5.065 1.00 62.41 213 GLY A C 1
ATOM 1548 O O . GLY A 1 213 ? -17.922 8.714 -4.498 1.00 62.41 213 GLY A O 1
ATOM 1549 N N . GLY A 1 214 ? -19.282 8.000 -6.144 1.00 76.19 214 GLY A N 1
ATOM 1550 C CA . GLY A 1 214 ? -18.418 6.941 -6.693 1.00 76.19 214 GLY A CA 1
ATOM 1551 C C . GLY A 1 214 ? -17.050 7.381 -7.234 1.00 76.19 214 GLY A C 1
ATOM 1552 O O . GLY A 1 214 ? -16.364 6.579 -7.855 1.00 76.19 214 GLY A O 1
ATOM 1553 N N . GLU A 1 215 ? -16.641 8.629 -7.016 1.00 85.06 215 GLU A N 1
ATOM 1554 C CA . GLU A 1 215 ? -15.306 9.129 -7.360 1.00 85.06 215 GLU A CA 1
ATOM 1555 C C . GLU A 1 215 ? -14.395 9.267 -6.134 1.00 85.06 215 GLU A C 1
ATOM 1557 O O . GLU A 1 215 ? -13.171 9.226 -6.263 1.00 85.06 215 GLU A O 1
ATOM 1562 N N . LEU A 1 216 ? -14.963 9.398 -4.930 1.00 91.75 216 LEU A N 1
ATOM 1563 C CA . LEU A 1 216 ? -14.171 9.550 -3.717 1.00 91.75 216 LEU A CA 1
ATOM 1564 C C . LEU A 1 216 ? -13.692 8.179 -3.232 1.00 91.75 216 LEU A C 1
ATOM 1566 O O . LEU A 1 216 ? -14.488 7.293 -2.921 1.00 91.75 216 LEU A O 1
ATOM 1570 N N . VAL A 1 217 ? -12.370 8.016 -3.153 1.00 92.69 217 VAL A N 1
ATOM 1571 C CA . VAL A 1 217 ? -11.735 6.764 -2.731 1.00 92.69 217 VAL A CA 1
ATOM 1572 C C . VAL A 1 217 ? -11.278 6.858 -1.276 1.00 92.69 217 VAL A C 1
ATOM 1574 O O . VAL A 1 217 ? -10.502 7.740 -0.908 1.00 92.69 217 VAL A O 1
ATOM 1577 N N . GLY A 1 218 ? -11.749 5.919 -0.462 1.00 94.00 218 GLY A N 1
ATOM 1578 C CA . GLY A 1 218 ? -11.332 5.686 0.915 1.00 94.00 218 GLY A CA 1
ATOM 1579 C C . GLY A 1 218 ? -10.525 4.396 1.075 1.00 94.00 218 GLY A C 1
ATOM 1580 O O . GLY A 1 218 ? -10.038 3.799 0.110 1.00 94.00 218 GLY A O 1
ATOM 1581 N N . VAL A 1 219 ? -10.400 3.963 2.325 1.00 93.69 219 VAL A N 1
ATOM 1582 C CA . VAL A 1 219 ? -9.717 2.732 2.742 1.00 93.69 219 VAL A CA 1
ATOM 1583 C C . VAL A 1 219 ? -10.616 1.914 3.668 1.00 93.69 219 VAL A C 1
ATOM 1585 O O . VAL A 1 219 ? -11.376 2.460 4.469 1.00 93.69 219 VAL A O 1
ATOM 1588 N N . CYS A 1 220 ? -10.540 0.589 3.555 1.00 95.31 220 CYS A N 1
ATOM 1589 C CA . CYS A 1 220 ? -11.332 -0.334 4.362 1.00 95.31 220 CYS A CA 1
ATOM 1590 C C . CYS A 1 220 ? -10.725 -0.549 5.750 1.00 95.31 220 CYS A C 1
ATOM 1592 O O . CYS A 1 220 ? -9.754 -1.303 5.908 1.00 95.31 220 CYS A O 1
ATOM 1594 N N . CYS A 1 221 ? -11.359 0.026 6.770 1.00 95.31 221 CYS A N 1
ATOM 1595 C CA . CYS A 1 221 ? -10.866 0.014 8.146 1.00 95.31 221 CYS A CA 1
ATOM 1596 C C . CYS A 1 221 ? -11.782 -0.790 9.059 1.00 95.31 221 CYS A C 1
ATOM 1598 O O . CYS A 1 221 ? -13.003 -0.799 8.909 1.00 95.31 221 CYS A O 1
ATOM 1600 N N . ALA A 1 222 ? -11.180 -1.503 10.004 1.00 94.62 222 ALA A N 1
ATOM 1601 C CA . ALA A 1 222 ? -11.907 -2.176 11.058 1.00 94.62 222 ALA A CA 1
ATOM 1602 C C . ALA A 1 222 ? -12.547 -1.126 11.981 1.00 94.62 222 ALA A C 1
ATOM 1604 O O . ALA A 1 222 ? -11.878 -0.151 12.354 1.00 94.62 222 ALA A O 1
ATOM 1605 N N . PRO A 1 223 ? -13.819 -1.309 12.364 1.00 90.25 223 PRO A N 1
ATOM 1606 C CA . PRO A 1 223 ? -14.442 -0.454 13.358 1.00 90.25 223 PRO A CA 1
ATOM 1607 C C . PRO A 1 223 ? -13.658 -0.528 14.678 1.00 90.25 223 PRO A C 1
ATOM 1609 O O . PRO A 1 223 ? -13.021 -1.552 14.963 1.00 90.25 223 PRO A O 1
ATOM 1612 N N . PRO A 1 224 ? -13.668 0.548 15.482 1.00 86.06 224 PRO A N 1
ATOM 1613 C CA . PRO A 1 224 ? -13.017 0.529 16.780 1.00 86.06 224 PRO A CA 1
ATOM 1614 C C . PRO A 1 224 ? -13.668 -0.549 17.664 1.00 86.06 224 PRO A C 1
ATOM 1616 O O . PRO A 1 224 ? -14.866 -0.817 17.523 1.00 86.06 224 PRO A O 1
ATOM 1619 N N . PRO A 1 225 ? -12.910 -1.178 18.580 1.00 85.12 225 PRO A N 1
ATOM 1620 C CA . PRO A 1 225 ? -13.490 -2.102 19.543 1.00 85.12 225 PRO A CA 1
ATOM 1621 C C . PRO A 1 225 ? -14.627 -1.416 20.313 1.00 85.12 225 PRO A C 1
ATOM 1623 O O . PRO A 1 225 ? -14.470 -0.254 20.701 1.00 85.12 225 PRO A O 1
ATOM 1626 N N . PRO A 1 226 ? -15.754 -2.104 20.561 1.00 80.94 226 PRO A N 1
ATOM 1627 C CA . PRO A 1 226 ? -16.831 -1.532 21.351 1.00 80.94 226 PRO A CA 1
ATOM 1628 C C . PRO A 1 226 ? -16.315 -1.167 22.746 1.00 80.94 226 PRO A C 1
ATOM 1630 O O . PRO A 1 226 ? -15.693 -1.979 23.436 1.00 80.94 226 PRO A O 1
ATOM 1633 N N . VAL A 1 227 ? -16.573 0.071 23.161 1.00 80.69 227 VAL A N 1
ATOM 1634 C CA . VAL A 1 227 ? -16.283 0.539 24.518 1.00 80.69 227 VAL A CA 1
ATOM 1635 C C . VAL A 1 227 ? -17.330 -0.031 25.468 1.00 80.69 227 VAL A C 1
ATOM 1637 O O . VAL A 1 227 ? -18.521 0.221 25.321 1.00 80.69 227 VAL A O 1
ATOM 1640 N N . LEU A 1 228 ? -16.876 -0.813 26.450 1.00 81.44 228 LEU A N 1
ATOM 1641 C CA . LEU A 1 228 ? -17.732 -1.381 27.500 1.00 81.44 228 LEU A CA 1
ATOM 1642 C C . LEU A 1 228 ? -18.144 -0.338 28.547 1.00 81.44 228 LEU A C 1
ATOM 1644 O O . LEU A 1 228 ? -19.169 -0.493 29.203 1.00 81.44 228 LEU A O 1
ATOM 1648 N N . ILE A 1 229 ? -17.322 0.697 28.727 1.00 83.25 229 ILE A N 1
ATOM 1649 C CA . ILE A 1 229 ? -17.525 1.765 29.703 1.00 83.25 229 ILE A CA 1
ATOM 1650 C C . ILE A 1 229 ? -17.265 3.081 28.985 1.00 83.25 229 ILE A C 1
ATOM 1652 O O . ILE A 1 229 ? -16.173 3.294 28.452 1.00 83.25 229 ILE A O 1
ATOM 1656 N N . CYS A 1 230 ? -18.263 3.955 28.977 1.00 81.31 230 CYS A N 1
ATOM 1657 C CA . CYS A 1 230 ? -18.131 5.265 28.373 1.00 81.31 230 CYS A CA 1
ATOM 1658 C C . CYS A 1 230 ? -17.376 6.196 29.339 1.00 81.31 230 CYS A C 1
ATOM 1660 O O . CYS A 1 230 ? -17.663 6.212 30.544 1.00 81.31 230 CYS A O 1
ATOM 1662 N N . PRO A 1 231 ? -16.368 6.938 28.852 1.00 79.44 231 PRO A N 1
ATOM 1663 C CA . PRO A 1 231 ? -15.639 7.884 29.685 1.00 79.44 231 PRO A CA 1
ATOM 1664 C C . PRO A 1 231 ? -16.606 8.930 30.257 1.00 79.44 231 PRO A C 1
ATOM 1666 O O . PRO A 1 231 ? -17.561 9.327 29.602 1.00 79.44 231 PRO A O 1
ATOM 1669 N N . GLY A 1 232 ? -16.383 9.352 31.503 1.00 82.56 232 GLY A N 1
ATOM 1670 C CA . GLY A 1 232 ? -17.242 10.345 32.164 1.00 82.56 232 GLY A CA 1
ATOM 1671 C C . GLY A 1 232 ? -18.521 9.795 32.809 1.00 82.56 232 GLY A C 1
ATOM 1672 O O . GLY A 1 232 ? -19.307 10.580 33.325 1.00 82.56 232 GLY A O 1
ATOM 1673 N N . GLY A 1 233 ? -18.723 8.471 32.839 1.00 82.25 233 GLY A N 1
ATOM 1674 C CA . GLY A 1 233 ? -19.917 7.865 33.448 1.00 82.25 233 GLY A CA 1
ATOM 1675 C C . GLY A 1 233 ? -21.170 7.971 32.577 1.00 82.25 233 GLY A C 1
ATOM 1676 O O . GLY A 1 233 ? -22.283 7.786 33.069 1.00 82.25 233 GLY A O 1
ATOM 1677 N N . GLU A 1 234 ? -20.997 8.275 31.291 1.00 81.31 234 GLU A N 1
ATOM 1678 C CA . GLU A 1 234 ? -22.089 8.312 30.327 1.00 81.31 234 GLU A CA 1
ATOM 1679 C C . GLU A 1 234 ? -22.643 6.907 30.045 1.00 81.31 234 GLU A C 1
ATOM 1681 O O . GLU A 1 234 ? -21.998 5.883 30.288 1.00 81.31 234 GLU A O 1
ATOM 1686 N N . THR A 1 235 ? -23.873 6.846 29.531 1.00 81.00 235 THR A N 1
ATOM 1687 C CA . THR A 1 235 ? -24.487 5.582 29.107 1.00 81.00 235 THR A CA 1
ATOM 1688 C C . THR A 1 235 ? -24.084 5.291 27.669 1.00 81.00 235 THR A C 1
ATOM 1690 O O . THR A 1 235 ? -24.381 6.081 26.776 1.00 81.00 235 THR A O 1
ATOM 1693 N N . CYS A 1 236 ? -23.432 4.153 27.432 1.00 79.62 236 CYS A N 1
ATOM 1694 C CA . CYS A 1 236 ? -23.090 3.736 26.078 1.00 79.62 236 CYS A CA 1
ATOM 1695 C C . CYS A 1 236 ? -24.348 3.372 25.287 1.00 79.62 236 CYS A C 1
ATOM 1697 O O . CYS A 1 236 ? -25.199 2.617 25.760 1.00 79.62 236 CYS A O 1
ATOM 1699 N N . LEU A 1 237 ? -24.450 3.908 24.074 1.00 79.19 237 LEU A N 1
ATOM 1700 C CA . LEU A 1 237 ? -25.524 3.599 23.140 1.00 79.19 237 LEU A CA 1
ATOM 1701 C C . LEU A 1 237 ? -25.103 2.467 22.202 1.00 79.19 237 LEU A C 1
ATOM 1703 O O . LEU A 1 237 ? -23.921 2.290 21.898 1.00 79.19 237 LEU A O 1
ATOM 1707 N N . VAL A 1 238 ? -26.088 1.694 21.749 1.00 74.44 238 VAL A N 1
ATOM 1708 C CA . VAL A 1 238 ? -25.892 0.665 20.722 1.00 74.44 238 VAL A CA 1
ATOM 1709 C C . VAL A 1 238 ? -25.564 1.364 19.394 1.00 74.44 238 VAL A C 1
ATOM 1711 O O . VAL A 1 238 ? -26.069 2.453 19.127 1.00 74.44 238 VAL A O 1
ATOM 1714 N N . SER A 1 239 ? -24.653 0.799 18.597 1.00 66.69 239 SER A N 1
ATOM 1715 C CA . SER A 1 239 ? -24.019 1.483 17.454 1.00 66.69 239 SER A CA 1
ATOM 1716 C C . SER A 1 239 ? -24.988 1.963 16.368 1.00 66.69 239 SER A C 1
ATOM 1718 O O . SER A 1 239 ? -24.680 2.906 15.652 1.00 66.69 239 SER A O 1
ATOM 1720 N N . ASP A 1 240 ? -26.158 1.346 16.261 1.00 72.38 240 ASP A N 1
ATOM 1721 C CA . ASP A 1 240 ? -27.261 1.717 15.371 1.00 72.38 240 ASP A CA 1
ATOM 1722 C C . ASP A 1 240 ? -28.019 2.982 15.818 1.00 72.38 240 ASP A C 1
ATOM 1724 O O . ASP A 1 240 ? -28.830 3.521 15.067 1.00 72.38 240 ASP A O 1
ATOM 1728 N N . LEU A 1 241 ? -27.729 3.493 17.017 1.00 72.31 241 LEU A N 1
ATOM 1729 C CA . LEU A 1 241 ? -28.315 4.713 17.573 1.00 72.31 241 LEU A CA 1
ATOM 1730 C C . LEU A 1 241 ? -27.389 5.934 17.477 1.00 72.31 241 LEU A C 1
ATOM 1732 O O . LEU A 1 241 ? -27.791 7.022 17.897 1.00 72.31 241 LEU A O 1
ATOM 1736 N N . CYS A 1 242 ? -26.183 5.784 16.923 1.00 66.75 242 CYS A N 1
ATOM 1737 C CA . CYS A 1 242 ? -25.203 6.860 16.777 1.00 66.75 242 CYS A CA 1
ATOM 1738 C C . CYS A 1 242 ? -24.805 7.044 15.309 1.00 66.75 242 CYS A C 1
ATOM 1740 O O . CYS A 1 242 ? -24.379 6.101 14.647 1.00 66.75 242 CYS A O 1
ATOM 1742 N N . TYR A 1 243 ? -24.877 8.278 14.812 1.00 61.91 243 TYR A N 1
ATOM 1743 C CA . TYR A 1 243 ? -24.227 8.651 13.559 1.00 61.91 243 TYR A CA 1
ATOM 1744 C C . TYR A 1 243 ? -22.706 8.708 13.750 1.00 61.91 243 TYR A C 1
ATOM 1746 O O . TYR A 1 243 ? -22.216 8.968 14.850 1.00 61.91 243 TYR A O 1
ATOM 1754 N N . TYR A 1 244 ? -21.947 8.523 12.665 1.00 60.38 244 TYR A N 1
ATOM 1755 C CA . TYR A 1 244 ? -20.477 8.599 12.679 1.00 60.38 244 TYR A CA 1
ATOM 1756 C C . TYR A 1 244 ? -19.943 9.965 13.162 1.00 60.38 244 TYR A C 1
ATOM 1758 O O . TYR A 1 244 ? -18.797 10.059 13.587 1.00 60.38 244 TYR A O 1
ATOM 1766 N N . GLU A 1 245 ? -20.779 11.008 13.149 1.00 61.28 245 GLU A N 1
ATOM 1767 C CA . GLU A 1 245 ? -20.476 12.347 13.677 1.00 61.28 245 GLU A CA 1
ATOM 1768 C C . GLU A 1 245 ? -20.653 12.469 15.203 1.00 61.28 245 GLU A C 1
ATOM 1770 O O . GLU A 1 245 ? -20.459 13.545 15.761 1.00 61.28 245 GLU A O 1
ATOM 1775 N N . GLY A 1 246 ? -21.046 11.391 15.891 1.00 60.22 246 GLY A N 1
ATOM 1776 C CA . GLY A 1 246 ? -21.309 11.392 17.334 1.00 60.22 246 GLY A CA 1
ATOM 1777 C C . GLY A 1 246 ? -22.697 11.908 17.728 1.00 60.22 246 GLY A C 1
ATOM 1778 O O . GLY A 1 246 ? -23.000 12.009 18.914 1.00 60.22 246 GLY A O 1
ATOM 1779 N N . ASN A 1 247 ? -23.563 12.203 16.756 1.00 67.12 247 ASN A N 1
ATOM 1780 C CA . ASN A 1 247 ? -24.941 12.626 17.003 1.00 67.12 247 ASN A CA 1
ATOM 1781 C C . ASN A 1 247 ? -25.860 11.408 17.186 1.00 67.12 247 ASN A C 1
ATOM 1783 O O . ASN A 1 247 ? -25.758 10.429 16.446 1.00 67.12 247 ASN A O 1
ATOM 1787 N N . THR A 1 248 ? -26.784 11.459 18.147 1.00 67.81 248 THR A N 1
ATOM 1788 C CA . THR A 1 248 ? -27.755 10.378 18.371 1.00 67.81 248 THR A CA 1
ATOM 1789 C C . THR A 1 248 ? -28.849 10.390 17.303 1.00 67.81 248 THR A C 1
ATOM 1791 O O . THR A 1 248 ? -29.364 11.442 16.923 1.00 67.81 248 THR A O 1
ATOM 1794 N N . ALA A 1 249 ? -29.216 9.211 16.798 1.00 63.28 249 ALA A N 1
ATOM 1795 C CA . ALA A 1 249 ? -30.092 9.067 15.637 1.00 63.28 249 ALA A CA 1
ATOM 1796 C C . ALA A 1 249 ? -31.579 9.375 15.900 1.00 63.28 249 ALA A C 1
ATOM 1798 O O . ALA A 1 249 ? -32.386 9.374 14.972 1.00 63.28 249 ALA A O 1
ATOM 1799 N N . SER A 1 250 ? -31.971 9.665 17.144 1.00 60.56 250 SER A N 1
ATOM 1800 C CA . SER A 1 250 ? -33.353 10.005 17.484 1.00 60.56 250 SER A CA 1
ATOM 1801 C C . SER A 1 250 ? -33.448 10.713 18.832 1.00 60.56 250 SER A C 1
ATOM 1803 O O . SER A 1 250 ? -33.031 10.189 19.863 1.00 60.56 250 SER A O 1
ATOM 1805 N N . SER A 1 251 ? -34.086 11.879 18.834 1.00 52.91 251 SER A N 1
ATOM 1806 C CA . SER A 1 251 ? -34.489 12.635 20.021 1.00 52.91 251 SER A CA 1
ATOM 1807 C C . SER A 1 251 ? -35.763 12.089 20.685 1.00 52.91 251 SER A C 1
ATOM 1809 O O . SER A 1 251 ? -36.391 12.806 21.460 1.00 52.91 251 SER A O 1
ATOM 1811 N N . SER A 1 252 ? -36.202 10.857 20.386 1.00 51.56 252 SER A N 1
ATOM 1812 C CA . SER A 1 252 ? -37.574 10.447 20.725 1.00 51.56 252 SER A CA 1
ATOM 1813 C C . SER A 1 252 ? -37.760 9.232 21.630 1.00 51.56 252 SER A C 1
ATOM 1815 O O . SER A 1 252 ? -38.899 9.025 22.009 1.00 51.56 252 SER A O 1
ATOM 1817 N N . ASN A 1 253 ? -36.740 8.465 22.042 1.00 49.41 253 ASN A N 1
ATOM 1818 C CA . ASN A 1 253 ? -36.915 7.429 23.082 1.00 49.41 253 ASN A CA 1
ATOM 1819 C C . ASN A 1 253 ? -35.574 6.996 23.703 1.00 49.41 253 ASN A C 1
ATOM 1821 O O . ASN A 1 253 ? -34.974 6.004 23.293 1.00 49.41 253 ASN A O 1
ATOM 1825 N N . SER A 1 254 ? -35.100 7.712 24.723 1.00 48.28 254 SER A N 1
ATOM 1826 C CA . SER A 1 254 ? -34.014 7.231 25.583 1.00 48.28 254 SER A CA 1
ATOM 1827 C C . SER A 1 254 ? -34.535 6.100 26.478 1.00 48.28 254 SER A C 1
ATOM 1829 O O . SER A 1 254 ? -35.139 6.350 27.522 1.00 48.28 254 SER A O 1
ATOM 1831 N N . VAL A 1 255 ? -34.325 4.846 26.080 1.00 50.09 255 VAL A N 1
ATOM 1832 C CA . VAL A 1 255 ? -34.537 3.699 26.972 1.00 50.09 255 VAL A CA 1
ATOM 1833 C C . VAL A 1 255 ? -33.362 3.658 27.948 1.00 50.09 255 VAL A C 1
ATOM 1835 O O . VAL A 1 255 ? -32.264 3.235 27.594 1.00 50.09 255 VAL A O 1
ATOM 1838 N N . SER A 1 256 ? -33.568 4.128 29.181 1.00 43.09 256 SER A N 1
ATOM 1839 C CA . SER A 1 256 ? -32.596 3.938 30.262 1.00 43.09 256 SER A CA 1
ATOM 1840 C C . SER A 1 256 ? -32.473 2.450 30.577 1.00 43.09 256 SER A C 1
ATOM 1842 O O . SER A 1 256 ? -33.342 1.868 31.225 1.00 43.09 256 SER A O 1
ATOM 1844 N N . VAL A 1 257 ? -31.376 1.829 30.149 1.00 46.06 257 VAL A N 1
ATOM 1845 C CA . VAL A 1 257 ? -31.011 0.481 30.588 1.00 46.06 257 VAL A CA 1
ATOM 1846 C C . VAL A 1 257 ? -30.411 0.599 31.989 1.00 46.06 257 VAL A C 1
ATOM 1848 O O . VAL A 1 257 ? -29.227 0.874 32.158 1.00 46.06 257 VAL A O 1
ATOM 1851 N N . HIS A 1 258 ? -31.245 0.438 33.018 1.00 38.09 258 HIS A N 1
ATOM 1852 C CA . HIS A 1 258 ? -30.771 0.268 34.391 1.00 38.09 258 HIS A CA 1
ATOM 1853 C C . HIS A 1 258 ? -30.121 -1.118 34.507 1.00 38.09 258 HIS A C 1
ATOM 1855 O O . HIS A 1 258 ? -30.808 -2.138 34.580 1.00 38.09 258 HIS A O 1
ATOM 1861 N N . SER A 1 259 ? -28.789 -1.161 34.489 1.00 42.91 259 SER A N 1
ATOM 1862 C CA . SER A 1 259 ? -28.037 -2.383 34.772 1.00 42.91 259 SER A CA 1
ATOM 1863 C C . SER A 1 259 ? -28.121 -2.677 36.272 1.00 42.91 259 SER A C 1
ATOM 1865 O O . SER A 1 259 ? -27.464 -2.029 37.086 1.00 42.91 259 SER A O 1
ATOM 1867 N N . HIS A 1 260 ? -28.980 -3.624 36.654 1.00 35.41 260 HIS A N 1
ATOM 1868 C CA . HIS A 1 260 ? -29.013 -4.175 38.006 1.00 35.41 260 HIS A CA 1
ATOM 1869 C C . HIS A 1 260 ? -27.772 -5.053 38.215 1.00 35.41 260 HIS A C 1
ATOM 1871 O O . HIS A 1 260 ? -27.732 -6.202 37.778 1.00 35.41 260 HIS A O 1
ATOM 1877 N N . HIS A 1 261 ? -26.758 -4.517 38.896 1.00 42.03 261 HIS A N 1
ATOM 1878 C CA . HIS A 1 261 ? -25.747 -5.349 39.542 1.00 42.03 261 HIS A CA 1
ATOM 1879 C C . HIS A 1 261 ? -26.360 -6.015 40.779 1.00 42.03 261 HIS A C 1
ATOM 1881 O O . HIS A 1 261 ? -26.888 -5.333 41.658 1.00 42.03 261 HIS A O 1
ATOM 1887 N N . ASN A 1 262 ? -26.290 -7.344 40.803 1.00 41.84 262 ASN A N 1
ATOM 1888 C CA . ASN A 1 262 ? -26.591 -8.220 41.931 1.00 41.84 262 ASN A CA 1
ATOM 1889 C C . ASN A 1 262 ? -25.328 -9.029 42.233 1.00 41.84 262 ASN A C 1
ATOM 1891 O O . ASN A 1 262 ? -24.693 -9.468 41.244 1.00 41.84 262 ASN A O 1
#

pLDDT: mean 70.37, std 18.27, range [31.41, 95.5]

InterPro domains:
  IPR041515 PPAF-2-like, Clip domain [PF18322] (34-87)
  IPR041515 PPAF-2-like, Clip domain [PF18322] (111-163)

Sequence (262 aa):
MRTGKVLYIVAVIAVVMPRASHQQQGAVGVLPAQSGCPQHHECVDRNLCLNGKVITDGSGLLDVRITSSVLLGTVQHCLEPHKVCCSVPGTVDPNRHPVGGIAGSTGVTTSTFCNEGHDCVPTYLCHDGELNTSGIGILNPRNRPTSVTDCFLEPNAPAGVCCTPHVPAPLQTCPGTRVCVPNHQCTAQGTINIAGTSILDVGLHHRCYLEGGGELVGVCCAPPPPVLICPGGETCLVSDLCYYEGNTASSSNSVSVHSHHN

Radius of gyration: 31.15 Å; chains: 1; bounding box: 91×40×90 Å

Secondary structure (DSSP, 8-state):
---PPP----------PPPPP---------------PPTTEEEEEGGGEETTEE--SSGGGG-TT--S-S--------SSTTEEEEEPTT---TT----PPPP--------SSPPTT-EEE-GGGEETTEE--S-TTTT-TT---TTPPEEESSTTSPEEEEEB---PPPBSS-STT-EEE-GGGB-TTSBB-TTS-----GGGS-EEEPTT-TT-EEEEEBPPPPPSS-GGGPPPPPGGGB-TTS-BS-SS----------